Protein AF-A0A4Z0YQP2-F1 (afdb_monomer)

InterPro domains:
  IPR029058 Alpha/Beta hydrolase fold [G3DSA:3.40.50.1820] (61-117)
  IPR029058 Alpha/Beta hydrolase fold [G3DSA:3.40.50.1820] (127-277)
  IPR029058 Alpha/Beta hydrolase fold [SSF53474] (50-275)
  IPR050471 AB hydrolase [PTHR43433] (39-275)

pLDDT: mean 77.83, std 21.01, range [19.8, 97.62]

Sequence (305 aa):
MYRGNWATVATFPSVDEVVKTDAFSTAIWQLEPHREGMLPVAAGRGGPFNVHWEIHGDGPMKLVYSVLTIDNRGMGRSDKPMMRYSTSAMAADLLEVLDHLSWTDERQLHICGISTAIENTTSFSENMVNRITMLLPKSLDRTVTYTASNIFPAEWLAKPDDAILPDETVPRCRTPVGGWPYRRFESNYARFAAQEVTKQRDREGFTKPGFLLQVIAAGWHHKSAAQLREIGDKVGRQRILVIHGTEDRIISVPHGRKLIEYLQPGKSVVVDGMGRKYLGPGVAVIAPLAFYLSKRRTLHLKSNY

Structure (mmCIF, N/CA/C/O backbone):
data_AF-A0A4Z0YQP2-F1
#
_entry.id   AF-A0A4Z0YQP2-F1
#
loop_
_atom_site.group_PDB
_atom_site.id
_atom_site.type_symbol
_atom_site.label_atom_id
_atom_site.label_alt_id
_atom_site.label_comp_id
_atom_site.label_asym_id
_atom_site.label_entity_id
_atom_site.label_seq_id
_atom_site.pdbx_PDB_ins_code
_atom_site.Cartn_x
_atom_site.Cartn_y
_atom_site.Cartn_z
_atom_site.occupancy
_atom_site.B_iso_or_equiv
_atom_site.auth_seq_id
_atom_site.auth_comp_id
_atom_site.auth_asym_id
_atom_site.auth_atom_id
_atom_site.pdbx_PDB_model_num
ATOM 1 N N . MET A 1 1 ? 30.564 -29.428 11.588 1.00 31.44 1 MET A N 1
ATOM 2 C CA . MET A 1 1 ? 30.622 -28.787 10.255 1.00 31.44 1 MET A CA 1
ATOM 3 C C . MET A 1 1 ? 29.204 -28.455 9.814 1.00 31.44 1 MET A C 1
ATOM 5 O O . MET A 1 1 ? 28.511 -29.333 9.322 1.00 31.44 1 MET A O 1
ATOM 9 N N . TYR A 1 2 ? 28.753 -27.219 10.033 1.00 26.69 2 TYR A N 1
ATOM 10 C CA . TYR A 1 2 ? 27.525 -26.721 9.409 1.00 26.69 2 TYR A CA 1
ATOM 11 C C . TYR A 1 2 ? 27.821 -26.528 7.917 1.00 26.69 2 TYR A C 1
ATOM 13 O O . TYR A 1 2 ? 28.517 -25.5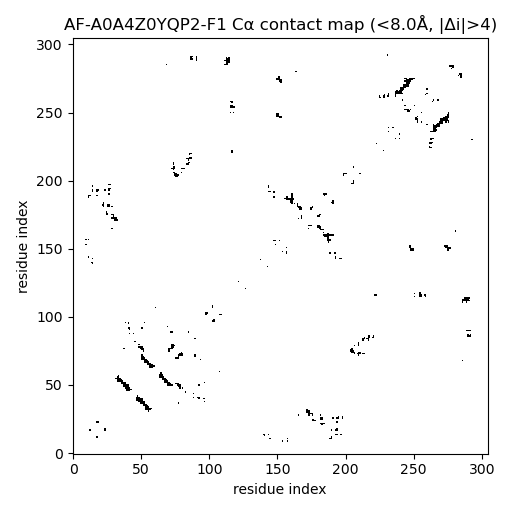88 7.539 1.00 26.69 2 TYR A O 1
ATOM 21 N N . ARG A 1 3 ? 27.355 -27.447 7.067 1.00 28.73 3 ARG A N 1
ATOM 22 C CA . ARG A 1 3 ? 27.292 -27.208 5.622 1.00 28.73 3 ARG A CA 1
ATOM 23 C C . ARG A 1 3 ? 26.122 -26.258 5.390 1.00 28.73 3 ARG A C 1
ATOM 25 O O . ARG A 1 3 ? 24.983 -26.694 5.273 1.00 28.73 3 ARG A O 1
ATOM 32 N N . GLY A 1 4 ? 26.409 -24.958 5.424 1.00 31.91 4 GLY A N 1
ATOM 33 C CA . GLY A 1 4 ? 25.475 -23.937 4.968 1.00 31.91 4 GLY A CA 1
ATOM 34 C C . GLY A 1 4 ? 25.099 -24.240 3.524 1.00 31.91 4 GLY A C 1
ATOM 35 O O . GLY A 1 4 ? 25.971 -24.372 2.666 1.00 31.91 4 GLY A O 1
ATOM 36 N N . ASN A 1 5 ? 23.805 -24.420 3.287 1.00 30.83 5 ASN A N 1
ATOM 37 C CA . ASN A 1 5 ? 23.248 -24.549 1.957 1.00 30.83 5 ASN A CA 1
ATOM 38 C C . ASN A 1 5 ? 23.448 -23.186 1.280 1.00 30.83 5 ASN A C 1
ATOM 40 O O . ASN A 1 5 ? 22.751 -22.225 1.609 1.00 30.83 5 ASN A O 1
ATOM 44 N N . TRP A 1 6 ? 24.454 -23.064 0.413 1.00 35.59 6 TRP A N 1
ATOM 45 C CA . TRP A 1 6 ? 24.617 -21.893 -0.445 1.00 35.59 6 TRP A CA 1
ATOM 46 C C . TRP A 1 6 ? 23.501 -21.943 -1.484 1.00 35.59 6 TRP A C 1
ATOM 48 O O . TRP A 1 6 ? 23.703 -22.401 -2.606 1.00 35.59 6 TRP A O 1
ATOM 58 N N . ALA A 1 7 ? 22.296 -21.525 -1.092 1.00 39.97 7 ALA A N 1
ATOM 59 C CA . ALA A 1 7 ? 21.279 -21.156 -2.056 1.00 39.97 7 ALA A CA 1
ATOM 60 C C . ALA A 1 7 ? 21.924 -20.106 -2.967 1.00 39.97 7 ALA A C 1
ATOM 62 O O . ALA A 1 7 ? 22.393 -19.073 -2.485 1.00 39.97 7 ALA A O 1
ATOM 63 N N . THR A 1 8 ? 22.029 -20.414 -4.258 1.00 42.62 8 THR A N 1
ATOM 64 C CA . THR A 1 8 ? 22.411 -19.463 -5.302 1.00 42.62 8 THR A CA 1
ATOM 65 C C . THR A 1 8 ? 21.682 -18.154 -5.038 1.00 42.62 8 THR A C 1
ATOM 67 O O . THR A 1 8 ? 20.452 -18.123 -5.062 1.00 42.62 8 THR A O 1
ATOM 70 N N . VAL A 1 9 ? 22.427 -17.093 -4.716 1.00 52.78 9 VAL A N 1
ATOM 71 C CA . VAL A 1 9 ? 21.849 -15.760 -4.549 1.00 52.78 9 VAL A CA 1
ATOM 72 C C . VAL A 1 9 ? 21.194 -15.426 -5.881 1.00 52.78 9 VAL A C 1
ATOM 74 O O . VAL A 1 9 ? 21.889 -15.315 -6.891 1.00 52.78 9 VAL A O 1
ATOM 77 N N . ALA A 1 10 ? 19.862 -15.349 -5.899 1.00 62.97 10 ALA A N 1
ATOM 78 C CA . ALA A 1 10 ? 19.129 -14.954 -7.089 1.00 62.97 10 ALA A CA 1
ATOM 79 C C . ALA A 1 10 ? 19.723 -13.630 -7.582 1.00 62.97 10 ALA A C 1
ATOM 81 O O . ALA A 1 10 ? 19.757 -12.640 -6.847 1.00 62.97 10 ALA A O 1
ATOM 82 N N . THR A 1 11 ? 20.283 -13.649 -8.789 1.00 80.12 11 THR A N 1
ATOM 83 C CA . THR A 1 11 ? 20.831 -12.446 -9.410 1.00 80.12 11 THR A CA 1
ATOM 84 C C . THR A 1 11 ? 19.669 -11.757 -10.095 1.00 80.12 11 THR A C 1
ATOM 86 O O . THR A 1 11 ? 19.066 -12.315 -11.007 1.00 80.12 11 THR A O 1
ATOM 89 N N . PHE A 1 12 ? 19.303 -10.588 -9.587 1.00 90.38 12 PHE A N 1
ATOM 90 C CA . PHE A 1 12 ? 18.209 -9.797 -10.126 1.00 90.38 12 PHE A CA 1
ATOM 91 C C . PHE A 1 12 ? 18.733 -8.764 -11.130 1.00 90.38 12 PHE A C 1
ATOM 93 O O . PHE A 1 12 ? 19.854 -8.281 -10.938 1.00 90.38 12 PHE A O 1
ATOM 100 N N . PRO A 1 13 ? 17.945 -8.394 -12.157 1.00 93.00 13 PRO A N 1
ATOM 101 C CA . PRO A 1 13 ? 18.331 -7.341 -13.087 1.00 93.00 13 PRO A CA 1
ATOM 102 C C . PRO A 1 13 ? 18.551 -6.020 -12.344 1.00 93.00 13 PRO A C 1
ATOM 104 O O . PRO A 1 13 ? 17.860 -5.688 -11.371 1.00 93.00 13 PRO A O 1
ATOM 107 N N . SER A 1 14 ? 19.514 -5.247 -12.822 1.00 94.56 14 SER A N 1
ATOM 108 C CA . SER A 1 14 ? 19.721 -3.873 -12.389 1.00 94.56 14 SER A CA 1
ATOM 109 C C . SER A 1 14 ? 18.546 -2.985 -12.798 1.00 94.56 14 SER A C 1
ATOM 111 O O . SER A 1 14 ? 17.791 -3.264 -13.732 1.00 94.56 14 SER A O 1
ATOM 113 N N . VAL A 1 15 ? 18.402 -1.858 -12.115 1.00 93.81 15 VAL A N 1
ATOM 114 C CA . VAL A 1 15 ? 17.426 -0.819 -12.442 1.00 93.81 15 VAL A CA 1
ATOM 115 C C . VAL A 1 15 ? 17.615 -0.320 -13.873 1.00 93.81 15 VAL A C 1
ATOM 117 O O . VAL A 1 15 ? 16.628 -0.100 -14.572 1.00 93.81 15 VAL A O 1
ATOM 120 N N . ASP A 1 16 ? 18.859 -0.180 -14.327 1.00 95.25 16 ASP A N 1
ATOM 121 C CA . ASP A 1 16 ? 19.160 0.261 -15.689 1.00 95.25 16 ASP A CA 1
ATOM 122 C C . ASP A 1 16 ? 18.718 -0.760 -16.742 1.00 95.25 16 ASP A C 1
ATOM 124 O O . ASP A 1 16 ? 18.227 -0.362 -17.799 1.00 95.25 16 ASP A O 1
ATOM 128 N N . GLU A 1 17 ? 18.858 -2.059 -16.467 1.00 96.44 17 GLU A N 1
ATOM 129 C CA . GLU A 1 17 ? 18.332 -3.121 -17.332 1.00 96.44 17 GLU A CA 1
ATOM 130 C C . GLU A 1 17 ? 16.803 -3.088 -17.361 1.00 96.44 17 GLU A C 1
ATOM 132 O O . GLU A 1 17 ? 16.216 -3.035 -18.441 1.00 96.44 17 GLU A O 1
ATOM 137 N N . VAL A 1 18 ? 16.154 -3.006 -16.193 1.00 96.38 18 VAL A N 1
ATOM 138 C CA . VAL A 1 18 ? 14.686 -2.952 -16.082 1.00 96.38 18 VAL A CA 1
ATOM 139 C C . VAL A 1 18 ? 14.106 -1.752 -16.837 1.00 96.38 18 VAL A C 1
ATOM 141 O O . VAL A 1 18 ? 13.117 -1.897 -17.553 1.00 96.38 18 VAL A O 1
ATOM 144 N N . VAL A 1 19 ? 14.718 -0.571 -16.724 1.00 96.06 19 VAL A N 1
ATOM 145 C CA . VAL A 1 19 ? 14.249 0.662 -17.385 1.00 96.06 19 VAL A CA 1
ATOM 146 C C . VAL A 1 19 ? 14.342 0.583 -18.908 1.00 96.06 19 VAL A C 1
ATOM 148 O O . VAL A 1 19 ? 13.548 1.223 -19.597 1.00 96.06 19 VAL A O 1
ATOM 151 N N . LYS A 1 20 ? 15.310 -0.169 -19.438 1.00 96.56 20 LYS A N 1
ATOM 152 C CA . LYS A 1 20 ? 15.521 -0.325 -20.885 1.00 96.56 20 LYS A CA 1
ATOM 153 C C . LYS A 1 20 ? 14.584 -1.351 -21.519 1.00 96.56 20 LYS A C 1
ATOM 155 O O . LYS A 1 20 ? 14.557 -1.448 -22.743 1.00 96.56 20 LYS A O 1
ATOM 160 N N . THR A 1 21 ? 13.828 -2.103 -20.718 1.00 95.62 21 THR A N 1
ATOM 161 C CA . THR A 1 21 ? 12.837 -3.048 -21.241 1.00 95.62 21 THR A CA 1
ATOM 162 C C . THR A 1 21 ? 11.708 -2.320 -21.970 1.00 95.62 21 THR A C 1
ATOM 164 O O . THR A 1 21 ? 11.290 -1.222 -21.592 1.00 95.62 21 THR A O 1
ATOM 167 N N . ASP A 1 22 ? 11.158 -2.964 -22.994 1.00 93.62 22 ASP A N 1
ATOM 168 C CA . ASP A 1 22 ? 9.953 -2.513 -23.696 1.00 93.62 22 ASP A CA 1
ATOM 169 C C . ASP A 1 22 ? 8.721 -2.468 -22.768 1.00 93.62 22 ASP A C 1
ATOM 171 O O . ASP A 1 22 ? 7.807 -1.654 -22.957 1.00 93.62 22 ASP A O 1
ATOM 175 N N . ALA A 1 23 ? 8.717 -3.306 -21.726 1.00 94.75 23 ALA A N 1
ATOM 176 C CA . ALA A 1 23 ? 7.670 -3.372 -20.720 1.00 94.75 23 ALA A CA 1
ATOM 177 C C . ALA A 1 23 ? 7.660 -2.197 -19.735 1.00 94.75 23 ALA A C 1
ATOM 179 O O . ALA A 1 23 ? 6.592 -1.873 -19.204 1.00 94.75 23 ALA A O 1
ATOM 180 N N . PHE A 1 24 ? 8.795 -1.520 -19.522 1.00 95.31 24 PHE A N 1
ATOM 181 C CA . PHE A 1 24 ? 8.934 -0.468 -18.509 1.00 95.31 24 PHE A CA 1
ATOM 182 C C . PHE A 1 24 ? 7.898 0.654 -18.653 1.00 95.31 24 PHE A C 1
ATOM 184 O O . PHE A 1 24 ? 7.281 1.063 -17.670 1.00 95.31 24 PHE A O 1
ATOM 191 N N . SER A 1 25 ? 7.646 1.105 -19.885 1.00 93.19 25 SER A N 1
ATOM 192 C CA . SER A 1 25 ? 6.655 2.153 -20.189 1.00 93.19 25 SER A CA 1
ATOM 193 C C . SER A 1 25 ? 5.214 1.780 -19.800 1.00 93.19 25 SER A C 1
ATOM 195 O O . SER A 1 25 ? 4.358 2.652 -19.664 1.00 93.19 25 SER A O 1
ATOM 197 N N . THR A 1 26 ? 4.959 0.492 -19.566 1.00 91.44 26 THR A N 1
ATOM 198 C CA . THR A 1 26 ? 3.652 -0.078 -19.216 1.00 91.44 26 THR A CA 1
ATOM 199 C C . THR A 1 26 ? 3.596 -0.577 -17.762 1.00 91.44 26 THR A C 1
ATOM 201 O O . THR A 1 26 ? 2.651 -1.258 -17.370 1.00 91.44 26 THR A O 1
ATOM 204 N N . ALA A 1 27 ? 4.596 -0.246 -16.932 1.00 88.00 27 ALA A N 1
ATOM 205 C CA . ALA A 1 27 ? 4.711 -0.740 -15.554 1.00 88.00 27 ALA A CA 1
ATOM 206 C C . ALA A 1 27 ? 3.539 -0.335 -14.641 1.00 88.00 27 ALA A C 1
ATOM 208 O O . ALA A 1 27 ? 3.193 -1.077 -13.714 1.00 88.00 27 ALA A O 1
ATOM 209 N N . ILE A 1 28 ? 2.949 0.839 -14.897 1.00 88.88 28 ILE A N 1
ATOM 210 C CA . ILE A 1 28 ? 1.790 1.376 -14.180 1.00 88.88 28 ILE A CA 1
ATOM 211 C C . ILE A 1 28 ? 0.567 1.307 -15.086 1.00 88.88 28 ILE A C 1
ATOM 213 O O . ILE A 1 28 ? 0.556 1.876 -16.180 1.00 88.88 28 ILE A O 1
ATOM 217 N N . TRP A 1 29 ? -0.468 0.625 -14.606 1.00 89.19 29 TRP A N 1
ATOM 218 C CA . TRP A 1 29 ? -1.747 0.536 -15.295 1.00 89.19 29 TRP A CA 1
ATOM 219 C C . TRP A 1 29 ? -2.497 1.862 -15.210 1.00 89.19 29 TRP A C 1
ATOM 221 O O . TRP A 1 29 ? -2.672 2.424 -14.131 1.00 89.19 29 TRP A O 1
ATOM 231 N N . GLN A 1 30 ? -2.946 2.350 -16.361 1.00 87.00 30 GLN A N 1
ATOM 232 C CA . GLN A 1 30 ? -3.633 3.628 -16.524 1.00 87.00 30 GLN A CA 1
ATOM 233 C C . GLN A 1 30 ? -5.132 3.464 -16.236 1.00 87.00 30 GLN A C 1
ATOM 235 O O . GLN A 1 30 ? -5.967 3.580 -17.131 1.00 87.00 30 GLN A O 1
ATOM 240 N N . LEU A 1 31 ? -5.468 3.114 -14.995 1.00 86.50 31 LEU A N 1
ATOM 241 C CA . LEU A 1 31 ? -6.855 2.956 -14.558 1.00 86.50 31 LEU A CA 1
ATOM 242 C C . LEU A 1 31 ? -7.551 4.321 -14.480 1.00 86.50 31 LEU A C 1
ATOM 244 O O . LEU A 1 31 ? -6.991 5.278 -13.951 1.00 86.50 31 LEU A O 1
ATOM 248 N N . GLU A 1 32 ? -8.778 4.407 -14.990 1.00 87.88 32 GLU A N 1
ATOM 249 C CA . GLU A 1 32 ? -9.608 5.606 -14.918 1.00 87.88 32 GLU A CA 1
ATOM 250 C C . GLU A 1 32 ? -10.638 5.471 -13.793 1.00 87.88 32 GLU A C 1
ATOM 252 O O . GLU A 1 32 ? -11.556 4.643 -13.889 1.00 87.88 32 GLU A O 1
ATOM 257 N N . PRO A 1 33 ? -10.569 6.309 -12.749 1.00 87.50 33 PRO A N 1
ATOM 258 C CA . PRO A 1 33 ? -11.558 6.272 -11.682 1.00 87.50 33 PRO A CA 1
ATOM 259 C C . PRO A 1 33 ? -12.941 6.650 -12.220 1.00 87.50 33 PRO A C 1
ATOM 261 O O . PRO A 1 33 ? -13.062 7.451 -13.146 1.00 87.50 33 PRO A O 1
ATOM 264 N N . HIS A 1 34 ? -14.007 6.084 -11.652 1.00 87.38 34 HIS A N 1
ATOM 265 C CA . HIS A 1 34 ? -15.386 6.498 -11.956 1.00 87.38 34 HIS A CA 1
ATOM 266 C C . HIS A 1 34 ? -15.663 7.901 -11.418 1.00 87.38 34 HIS A C 1
ATOM 268 O O . HIS A 1 34 ? -16.376 8.685 -12.043 1.00 87.38 34 HIS A O 1
ATOM 274 N N . ARG A 1 35 ? -15.098 8.203 -10.247 1.00 89.75 35 ARG A N 1
ATOM 275 C CA . ARG A 1 35 ? -15.136 9.511 -9.596 1.00 89.75 35 ARG A CA 1
ATOM 276 C C . ARG A 1 35 ? -13.786 9.757 -8.941 1.00 89.75 35 ARG A C 1
ATOM 278 O O . ARG A 1 35 ? -13.247 8.849 -8.319 1.00 89.75 35 ARG A O 1
ATOM 285 N N . GLU A 1 36 ? -13.283 10.973 -9.033 1.00 93.81 36 GLU A N 1
ATOM 286 C CA . GLU A 1 36 ? -12.094 11.421 -8.311 1.00 93.81 36 GLU A CA 1
ATOM 287 C C . GLU A 1 36 ? -12.311 12.850 -7.816 1.00 93.81 36 GLU A C 1
ATOM 289 O O . GLU A 1 36 ? -13.214 13.551 -8.288 1.00 93.81 36 GLU A O 1
ATOM 294 N N . GLY A 1 37 ? -11.502 13.288 -6.858 1.00 95.25 37 GLY A N 1
ATOM 295 C CA . GLY A 1 37 ? -11.584 14.652 -6.365 1.00 95.25 37 GLY A CA 1
ATOM 296 C C . GLY A 1 37 ? -10.469 15.029 -5.405 1.00 95.25 37 GLY A C 1
ATOM 297 O O . GLY A 1 37 ? -9.748 14.186 -4.876 1.00 95.25 37 GLY A O 1
ATOM 298 N N . MET A 1 38 ? -10.370 16.336 -5.172 1.00 97.62 38 MET A N 1
ATOM 299 C CA . MET A 1 38 ? -9.536 16.944 -4.141 1.00 97.62 38 MET A CA 1
ATOM 300 C C . MET A 1 38 ? -10.459 17.508 -3.066 1.00 97.62 38 MET A C 1
ATOM 302 O O . MET A 1 38 ? -11.284 18.374 -3.359 1.00 97.62 38 MET A O 1
ATOM 306 N N . LEU A 1 39 ? -10.343 17.016 -1.834 1.00 97.25 39 LEU A N 1
ATOM 307 C CA . LEU A 1 39 ? -11.147 17.484 -0.708 1.00 97.25 39 LEU A CA 1
ATOM 308 C C . LEU A 1 39 ? -10.270 18.260 0.285 1.00 97.25 39 LEU A C 1
ATOM 310 O O . LEU A 1 39 ? -9.331 17.668 0.820 1.00 97.25 39 LEU A O 1
ATOM 314 N N . PRO A 1 40 ? -10.560 19.538 0.587 1.00 97.25 40 PRO A N 1
ATOM 315 C CA . PRO A 1 40 ? -9.919 20.222 1.701 1.00 97.25 40 PRO A CA 1
ATOM 316 C C . PRO A 1 40 ? -10.342 19.576 3.023 1.00 97.25 40 PRO A C 1
ATOM 318 O O . PRO A 1 40 ? -11.524 19.564 3.362 1.00 97.25 40 PRO A O 1
ATOM 321 N N . VAL A 1 41 ? -9.371 19.070 3.780 1.00 94.94 41 VAL A N 1
ATOM 322 C CA . VAL A 1 41 ? -9.591 18.417 5.079 1.00 94.94 41 VAL A CA 1
ATOM 323 C C . VAL A 1 41 ? -8.760 19.056 6.185 1.00 94.94 41 VAL A C 1
ATOM 325 O O . VAL A 1 41 ? -7.903 19.910 5.941 1.00 94.94 41 VAL A O 1
ATOM 328 N N . ALA A 1 42 ? -8.960 18.596 7.421 1.00 93.56 42 ALA A N 1
ATOM 329 C CA . ALA A 1 42 ? -8.132 18.941 8.574 1.00 93.56 42 ALA A CA 1
ATOM 330 C C . ALA A 1 42 ? -8.212 20.420 8.984 1.00 93.56 42 ALA A C 1
ATOM 332 O O . ALA A 1 42 ? -7.275 20.955 9.592 1.00 93.56 42 ALA A O 1
ATOM 333 N N . ALA A 1 43 ? -9.348 21.071 8.721 1.00 94.44 43 ALA A N 1
ATOM 334 C CA . ALA A 1 43 ? -9.658 22.381 9.285 1.00 94.44 43 ALA A CA 1
ATOM 335 C C . ALA A 1 43 ? -9.506 22.339 10.822 1.00 94.44 43 ALA A C 1
ATOM 337 O O . ALA A 1 43 ? -10.054 21.467 11.498 1.00 94.44 43 ALA A O 1
ATOM 338 N N . GLY A 1 44 ? -8.680 23.231 11.380 1.00 91.00 44 GLY A N 1
ATOM 339 C CA . GLY A 1 44 ? -8.357 23.247 12.817 1.00 91.00 44 GLY A CA 1
ATOM 340 C C . GLY A 1 44 ? -7.393 22.147 13.297 1.00 91.00 44 GLY A C 1
ATOM 341 O O . GLY A 1 44 ? -7.058 22.104 14.478 1.00 91.00 44 GLY A O 1
ATOM 342 N N . ARG A 1 45 ? -6.899 21.277 12.405 1.00 91.94 45 ARG A N 1
ATOM 343 C CA . ARG A 1 45 ? -5.890 20.232 12.682 1.00 91.94 45 ARG A CA 1
ATOM 344 C C . ARG A 1 45 ? -4.602 20.440 11.873 1.00 91.94 45 ARG A C 1
ATOM 346 O O . ARG A 1 45 ? -3.914 19.468 11.569 1.00 91.94 45 ARG A O 1
ATOM 353 N N . GLY A 1 46 ? -4.293 21.689 11.515 1.00 85.19 46 GLY A N 1
ATOM 354 C CA . GLY A 1 46 ? -3.145 22.065 10.677 1.00 85.19 46 GLY A CA 1
ATOM 355 C C . GLY A 1 46 ? -3.434 22.163 9.173 1.00 85.19 46 GLY A C 1
ATOM 356 O O . GLY A 1 46 ? -2.494 22.328 8.405 1.00 85.19 46 GLY A O 1
ATOM 357 N N . GLY A 1 47 ? -4.703 22.054 8.762 1.00 90.25 47 GLY A N 1
ATOM 358 C CA . GLY A 1 47 ? -5.194 22.385 7.420 1.00 90.25 47 GLY A CA 1
ATOM 359 C C . GLY A 1 47 ? -5.958 23.727 7.367 1.00 90.25 47 GLY A C 1
ATOM 360 O O . GLY A 1 47 ? -5.910 24.492 8.334 1.00 90.25 47 GLY A O 1
ATOM 361 N N . PRO A 1 48 ? -6.700 24.008 6.278 1.00 94.38 48 PRO A N 1
ATOM 362 C CA . PRO A 1 48 ? -7.058 23.048 5.241 1.00 94.38 48 PRO A CA 1
ATOM 363 C C . PRO A 1 48 ? -5.885 22.705 4.321 1.00 94.38 48 PRO A C 1
ATOM 365 O O . PRO A 1 48 ? -5.073 23.560 3.982 1.00 94.38 48 PRO A O 1
ATOM 368 N N . PHE A 1 49 ? -5.817 21.443 3.921 1.00 95.44 49 PHE A N 1
ATOM 369 C CA . PHE A 1 49 ? -5.011 20.977 2.796 1.00 95.44 49 PHE A CA 1
ATOM 370 C C . PHE A 1 49 ? -5.828 19.936 2.031 1.00 95.44 49 PHE A C 1
ATOM 372 O O . PHE A 1 49 ? -6.735 19.321 2.597 1.00 95.44 49 PHE A O 1
ATOM 379 N N . ASN A 1 50 ? -5.533 19.751 0.753 1.00 97.19 50 ASN A N 1
ATOM 380 C CA . ASN A 1 50 ? -6.301 18.872 -0.107 1.00 97.19 50 ASN A CA 1
ATOM 381 C C . ASN A 1 50 ? -5.843 17.420 0.006 1.00 97.19 50 ASN A C 1
ATOM 383 O O . ASN A 1 50 ? -4.653 17.107 -0.089 1.00 97.19 50 ASN A O 1
ATOM 387 N N . VAL A 1 51 ? -6.819 16.531 0.154 1.00 94.25 51 VAL A N 1
ATOM 388 C CA . VAL A 1 51 ? -6.652 15.088 0.036 1.00 94.25 51 VAL A CA 1
ATOM 389 C C . VAL A 1 51 ? -7.282 14.611 -1.261 1.00 94.25 51 VAL A C 1
ATOM 391 O O . VAL A 1 51 ? -8.456 14.872 -1.525 1.00 94.25 51 VAL A O 1
ATOM 394 N N . HIS A 1 52 ? -6.481 13.911 -2.054 1.00 94.50 52 HIS A N 1
ATOM 395 C CA . HIS A 1 52 ? -6.900 13.246 -3.272 1.00 94.50 52 HIS A CA 1
ATOM 396 C C . HIS A 1 52 ? -7.552 11.898 -2.960 1.00 94.50 52 HIS A C 1
ATOM 398 O O . HIS A 1 52 ? -7.033 11.108 -2.161 1.00 94.50 52 HIS A O 1
ATOM 404 N N . TRP A 1 53 ? -8.675 11.630 -3.616 1.00 90.69 53 TRP A N 1
ATOM 405 C CA . TRP A 1 53 ? -9.394 10.367 -3.523 1.00 90.69 53 TRP A CA 1
ATOM 406 C C . TRP A 1 53 ? -9.913 9.928 -4.891 1.00 90.69 53 TRP A C 1
ATOM 408 O O . TRP A 1 53 ? -10.251 10.755 -5.737 1.00 90.69 53 TRP A O 1
ATOM 418 N N . GLU A 1 54 ? -10.024 8.616 -5.075 1.00 86.81 54 GLU A N 1
ATOM 419 C CA . GLU A 1 54 ? -10.546 7.981 -6.285 1.00 86.81 54 GLU A CA 1
ATOM 420 C C . GLU A 1 54 ? -11.520 6.851 -5.925 1.00 86.81 54 GLU A C 1
ATOM 422 O O . GLU A 1 54 ? -11.309 6.115 -4.961 1.00 86.81 54 GLU A O 1
ATOM 427 N N . ILE A 1 55 ? -12.581 6.684 -6.718 1.00 84.00 55 ILE A N 1
ATOM 428 C CA . ILE A 1 55 ? -13.537 5.575 -6.623 1.00 84.00 55 ILE A CA 1
ATOM 429 C C . ILE A 1 55 ? -13.467 4.741 -7.901 1.00 84.00 55 ILE A C 1
ATOM 431 O O . ILE A 1 55 ? -13.703 5.243 -9.003 1.00 84.00 55 ILE A O 1
ATOM 435 N N . HIS A 1 56 ? -13.210 3.447 -7.736 1.00 82.00 56 HIS A N 1
ATOM 436 C CA . HIS A 1 56 ? -13.170 2.446 -8.801 1.00 82.00 56 HIS A CA 1
ATOM 437 C C . HIS A 1 56 ? -14.313 1.431 -8.635 1.00 82.00 56 HIS A C 1
ATOM 439 O O . HIS A 1 56 ? -14.622 1.030 -7.515 1.00 82.00 56 HIS A O 1
ATOM 445 N N . GLY A 1 57 ? -14.925 0.996 -9.741 1.00 73.94 57 GLY A N 1
ATOM 446 C CA . GLY A 1 57 ? -16.085 0.090 -9.758 1.00 73.94 57 GLY A CA 1
ATOM 447 C C . GLY A 1 57 ? -17.445 0.784 -9.581 1.00 73.94 57 GLY A C 1
ATOM 448 O O . GLY A 1 57 ? -17.542 1.840 -8.956 1.00 73.94 57 GLY A O 1
ATOM 449 N N . ASP A 1 58 ? -18.497 0.161 -10.118 1.00 60.00 58 ASP A N 1
ATOM 450 C CA . ASP A 1 58 ? -19.885 0.634 -10.055 1.00 60.00 58 ASP A CA 1
ATOM 451 C C . ASP A 1 58 ? -20.833 -0.539 -9.779 1.00 60.00 58 ASP A C 1
ATOM 453 O O . ASP A 1 58 ? -20.834 -1.531 -10.509 1.00 60.00 58 ASP A O 1
ATOM 457 N N . GLY A 1 59 ? -21.631 -0.444 -8.716 1.00 54.72 59 GLY A N 1
ATOM 458 C CA . GLY A 1 59 ? -22.755 -1.348 -8.518 1.00 54.72 59 GLY A CA 1
ATOM 459 C C . GLY A 1 59 ? -23.454 -1.209 -7.161 1.00 54.72 59 GLY A C 1
ATOM 460 O O . GLY A 1 59 ? -22.900 -0.651 -6.211 1.00 54.72 59 GLY A O 1
ATOM 461 N N . PRO A 1 60 ? -24.703 -1.701 -7.051 1.00 44.53 60 PRO A N 1
ATOM 462 C CA . PRO A 1 60 ? -25.466 -1.647 -5.814 1.00 44.53 60 PRO A CA 1
ATOM 463 C C . PRO A 1 60 ? -24.792 -2.509 -4.740 1.00 44.53 60 PRO A C 1
ATOM 465 O O . PRO A 1 60 ? -24.461 -3.677 -4.968 1.00 44.53 60 PRO A O 1
ATOM 468 N N . MET A 1 61 ? -24.610 -1.920 -3.556 1.00 51.28 61 MET A N 1
ATOM 469 C CA . MET A 1 61 ? -23.999 -2.541 -2.379 1.00 51.28 61 MET A CA 1
ATOM 470 C C . MET A 1 61 ? -24.711 -3.854 -2.035 1.00 51.28 61 MET A C 1
ATOM 472 O O . MET A 1 61 ? -25.757 -3.816 -1.387 1.00 51.28 61 MET A O 1
ATOM 476 N N . LYS A 1 62 ? -24.183 -4.993 -2.509 1.00 39.75 62 LYS A N 1
ATOM 477 C CA . LYS A 1 62 ? -24.460 -6.373 -2.044 1.00 39.75 62 LYS A CA 1
ATOM 478 C C . LYS A 1 62 ? -23.749 -7.452 -2.875 1.00 39.75 62 LYS A C 1
ATOM 480 O O . LYS A 1 62 ? -23.528 -8.530 -2.337 1.00 39.75 62 LYS A O 1
ATOM 485 N N . LEU A 1 63 ? -23.359 -7.177 -4.127 1.00 41.97 63 LEU A N 1
ATOM 486 C CA . LEU A 1 63 ? -22.595 -8.117 -4.980 1.00 41.97 63 LEU A CA 1
ATOM 487 C C . LEU A 1 63 ? -21.447 -7.465 -5.776 1.00 41.97 63 LEU A C 1
ATOM 489 O O . LEU A 1 63 ? -20.535 -8.170 -6.199 1.00 41.97 63 LEU A O 1
ATOM 493 N N . VAL A 1 64 ? -21.457 -6.137 -5.940 1.00 53.91 64 VAL A N 1
ATOM 494 C CA . VAL A 1 64 ? -20.390 -5.359 -6.588 1.00 53.91 64 VAL A CA 1
ATOM 495 C C . VAL A 1 64 ? -19.849 -4.347 -5.578 1.00 53.91 64 VAL A C 1
ATOM 497 O O . VAL A 1 64 ? -20.628 -3.684 -4.893 1.00 53.91 64 VAL A O 1
ATOM 500 N N . TYR A 1 65 ? -18.524 -4.265 -5.444 1.00 57.34 65 TYR A N 1
ATOM 501 C CA . TYR A 1 65 ? -17.859 -3.337 -4.529 1.00 57.34 65 TYR A CA 1
ATOM 502 C C . TYR A 1 65 ? -17.374 -2.103 -5.291 1.00 57.34 65 TYR A C 1
ATOM 504 O O . TYR A 1 65 ? -16.666 -2.236 -6.288 1.00 57.34 65 TYR A O 1
ATOM 512 N N . SER A 1 66 ? -17.684 -0.912 -4.778 1.00 73.38 66 SER A N 1
ATOM 513 C CA . SER A 1 66 ? -16.899 0.284 -5.081 1.00 73.38 66 SER A CA 1
ATOM 514 C C . SER A 1 66 ? -15.668 0.313 -4.176 1.00 73.38 66 SER A C 1
ATOM 516 O O . SER A 1 66 ? -15.764 0.094 -2.967 1.00 73.38 66 SER A O 1
ATOM 518 N N . VAL A 1 67 ? -14.506 0.587 -4.758 1.00 77.00 67 VAL A N 1
ATOM 519 C CA . VAL A 1 67 ? -13.222 0.666 -4.062 1.00 77.00 67 VAL A CA 1
ATOM 520 C C . VAL A 1 67 ? -12.803 2.126 -3.986 1.00 77.00 67 VAL A C 1
ATOM 522 O O . VAL A 1 67 ? -12.571 2.754 -5.014 1.00 77.00 67 VAL A O 1
ATOM 525 N N . LEU A 1 68 ? -12.704 2.650 -2.765 1.00 79.69 68 LEU A N 1
ATOM 526 C CA . LEU A 1 68 ? -12.140 3.968 -2.488 1.00 79.69 68 LEU A CA 1
ATOM 527 C C . LEU A 1 68 ? -10.636 3.836 -2.235 1.00 79.69 68 LEU A C 1
ATOM 529 O O . LEU A 1 68 ? -10.218 3.138 -1.307 1.00 79.69 68 LEU A O 1
ATOM 533 N N . THR A 1 69 ? -9.830 4.539 -3.024 1.00 80.25 69 THR A N 1
ATOM 534 C CA . THR A 1 69 ? -8.399 4.735 -2.778 1.00 80.25 69 THR A CA 1
ATOM 535 C C . THR A 1 69 ? -8.145 6.181 -2.368 1.00 80.25 69 THR A C 1
ATOM 537 O O . THR A 1 69 ? -8.775 7.114 -2.864 1.00 80.25 69 THR A O 1
ATOM 540 N N . ILE A 1 70 ? -7.239 6.363 -1.410 1.00 84.25 70 ILE A N 1
ATOM 541 C CA . ILE A 1 70 ? -6.908 7.665 -0.833 1.00 84.25 70 ILE A CA 1
ATOM 542 C C . ILE A 1 70 ? -5.396 7.828 -0.805 1.00 84.25 70 ILE A C 1
ATOM 544 O O . ILE A 1 70 ? -4.670 6.960 -0.310 1.00 84.25 70 ILE A O 1
ATOM 548 N N . ASP A 1 71 ? -4.929 8.968 -1.294 1.00 86.31 71 ASP A N 1
ATOM 549 C CA . ASP A 1 71 ? -3.552 9.374 -1.082 1.00 86.31 71 ASP A CA 1
ATOM 550 C C . ASP A 1 71 ? -3.464 10.030 0.297 1.00 86.31 71 ASP A C 1
ATOM 552 O O . ASP A 1 71 ? -4.000 11.113 0.533 1.00 86.31 71 ASP A O 1
ATOM 556 N N . ASN A 1 72 ? -2.797 9.384 1.252 1.00 89.50 72 ASN A N 1
ATOM 557 C CA . ASN A 1 72 ? -2.563 10.009 2.555 1.00 89.50 72 ASN A CA 1
ATOM 558 C C . ASN A 1 72 ? -1.797 11.335 2.386 1.00 89.50 72 ASN A C 1
ATOM 560 O O . ASN A 1 72 ? -0.946 11.459 1.503 1.00 89.50 72 ASN A O 1
ATOM 564 N N . ARG A 1 73 ? -2.024 12.295 3.295 1.00 91.31 73 ARG A N 1
ATOM 565 C CA . ARG A 1 73 ? -1.228 13.535 3.387 1.00 91.31 73 ARG A CA 1
ATOM 566 C C . ARG A 1 73 ? 0.274 13.254 3.200 1.00 91.31 73 ARG A C 1
ATOM 568 O O . ARG A 1 73 ? 0.815 12.313 3.790 1.00 91.31 73 ARG A O 1
ATOM 575 N N . GLY A 1 74 ? 0.958 14.055 2.388 1.00 90.94 74 GLY A N 1
ATOM 576 C CA . GLY A 1 74 ? 2.381 13.855 2.092 1.00 90.94 74 GLY A CA 1
ATOM 577 C C . GLY A 1 74 ? 2.702 12.907 0.934 1.00 90.94 74 GLY A C 1
ATOM 578 O O . GLY A 1 74 ? 3.884 12.756 0.628 1.00 90.94 74 GLY A O 1
ATOM 579 N N . MET A 1 75 ? 1.707 12.280 0.301 1.00 89.06 75 MET A N 1
ATOM 580 C CA . MET A 1 75 ? 1.891 11.281 -0.759 1.00 89.06 75 MET A CA 1
ATOM 581 C C . MET A 1 75 ? 0.931 11.503 -1.927 1.00 89.06 75 MET A C 1
ATOM 583 O O . MET A 1 75 ? -0.108 12.135 -1.767 1.00 89.06 75 MET A O 1
ATOM 587 N N . GLY A 1 76 ? 1.286 10.949 -3.087 1.00 89.81 76 GLY A N 1
ATOM 588 C CA . GLY A 1 76 ? 0.451 10.924 -4.284 1.00 89.81 76 GLY A CA 1
ATOM 589 C C . GLY A 1 76 ? -0.003 12.319 -4.692 1.00 89.81 76 GLY A C 1
ATOM 590 O O . GLY A 1 76 ? 0.760 13.280 -4.592 1.00 89.81 76 GLY A O 1
ATOM 591 N N . ARG A 1 77 ? -1.250 12.465 -5.126 1.00 90.25 77 ARG A N 1
ATOM 592 C CA . ARG A 1 77 ? -1.780 13.775 -5.532 1.00 90.25 77 ARG A CA 1
ATOM 593 C C . ARG A 1 77 ? -2.267 14.627 -4.360 1.00 90.25 77 ARG A C 1
ATOM 595 O O . ARG A 1 77 ? -2.532 15.807 -4.555 1.00 90.25 77 ARG A O 1
ATOM 602 N N . SER A 1 78 ? -2.321 14.081 -3.145 1.00 93.62 78 SER A N 1
ATOM 603 C CA . SER A 1 78 ? -2.602 14.871 -1.943 1.00 93.62 78 SER A CA 1
ATOM 604 C C . SER A 1 78 ? -1.513 15.906 -1.672 1.00 93.62 78 SER A C 1
ATOM 606 O O . SER A 1 78 ? -0.343 15.752 -2.050 1.00 93.62 78 SER A O 1
ATOM 608 N N . ASP A 1 79 ? -1.887 16.961 -0.957 1.00 95.88 79 ASP A N 1
ATOM 609 C CA . ASP A 1 79 ? -0.944 17.978 -0.514 1.00 95.88 79 ASP A CA 1
ATOM 610 C C . ASP A 1 79 ? 0.122 17.374 0.414 1.00 95.88 79 ASP A C 1
ATOM 612 O O . ASP A 1 79 ? -0.105 16.394 1.136 1.00 95.88 79 ASP A O 1
ATOM 616 N N . LYS A 1 80 ? 1.308 17.996 0.426 1.00 95.19 80 LYS A N 1
ATOM 617 C CA . LYS A 1 80 ? 2.445 17.618 1.282 1.00 95.19 80 LYS A CA 1
ATOM 618 C C . LYS A 1 80 ? 2.704 18.673 2.363 1.00 95.19 80 LYS A C 1
ATOM 620 O O . LYS A 1 80 ? 3.761 19.305 2.350 1.00 95.19 80 LYS A O 1
ATOM 625 N N . PRO A 1 81 ? 1.759 18.908 3.297 1.00 94.81 81 PRO A N 1
ATOM 626 C CA . PRO A 1 81 ? 1.905 19.965 4.288 1.00 94.81 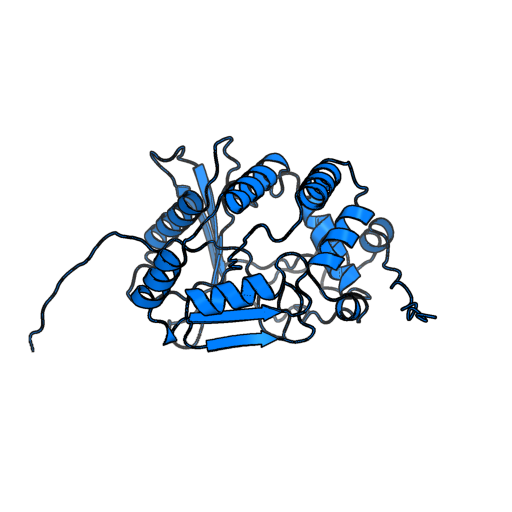81 PRO A CA 1
ATOM 627 C C . PRO A 1 81 ? 3.106 19.685 5.194 1.00 94.81 81 PRO A C 1
ATOM 629 O O . PRO A 1 81 ? 3.270 18.571 5.701 1.00 94.81 81 PRO A O 1
ATOM 632 N N . MET A 1 82 ? 3.930 20.705 5.430 1.00 92.94 82 MET A N 1
ATOM 633 C CA . MET A 1 82 ? 5.075 20.622 6.336 1.00 92.94 82 MET A CA 1
ATOM 634 C C . MET A 1 82 ? 4.616 20.784 7.784 1.00 92.94 82 MET A C 1
ATOM 636 O O . MET A 1 82 ? 4.649 21.866 8.362 1.00 92.94 82 MET A O 1
ATOM 640 N N . MET A 1 83 ? 4.163 19.679 8.368 1.00 92.06 83 MET A N 1
ATOM 641 C CA . MET A 1 83 ? 3.655 19.616 9.736 1.00 92.06 83 MET A CA 1
ATOM 642 C C . MET A 1 83 ? 3.900 18.235 10.347 1.00 92.06 83 MET A C 1
ATOM 644 O O . MET A 1 83 ? 4.253 17.279 9.657 1.00 92.06 83 MET A O 1
ATOM 648 N N . ARG A 1 84 ? 3.659 18.093 11.654 1.00 91.19 84 ARG A N 1
ATOM 649 C CA . ARG A 1 84 ? 3.711 16.778 12.301 1.00 91.19 84 ARG A CA 1
ATOM 650 C C . ARG A 1 84 ? 2.595 15.877 11.771 1.00 91.19 84 ARG A C 1
ATOM 652 O O . ARG A 1 84 ? 1.419 16.221 11.875 1.00 91.19 84 ARG A O 1
ATOM 659 N N . TYR A 1 85 ? 2.954 14.694 11.277 1.00 90.94 85 TYR A N 1
ATOM 660 C CA . TYR A 1 85 ? 1.981 13.669 10.893 1.00 90.94 85 TYR A CA 1
ATOM 661 C C . TYR A 1 85 ? 1.711 12.719 12.058 1.00 90.94 85 TYR A C 1
ATOM 663 O O . TYR A 1 85 ? 2.580 12.433 12.884 1.00 90.94 85 TYR A O 1
ATOM 671 N N . SER A 1 86 ? 0.480 12.219 12.123 1.00 88.62 86 SER A N 1
ATOM 672 C CA . SER A 1 86 ? 0.104 11.113 12.996 1.00 88.62 86 SER A CA 1
ATOM 673 C C . SER A 1 86 ? -0.904 10.224 12.281 1.00 88.62 86 SER A C 1
ATOM 675 O O . SER A 1 86 ? -1.692 10.691 11.459 1.00 88.62 86 SER A O 1
ATOM 677 N N . THR A 1 87 ? -0.901 8.943 12.623 1.00 86.88 87 THR A N 1
ATOM 678 C CA . THR A 1 87 ? -1.883 7.970 12.128 1.00 86.88 87 THR A CA 1
ATOM 679 C C . THR A 1 87 ? -3.315 8.339 12.511 1.00 86.88 87 THR A C 1
ATOM 681 O O . THR A 1 87 ? -4.213 8.193 11.691 1.00 86.88 87 THR A O 1
ATOM 684 N N . SER A 1 88 ? -3.534 8.917 13.698 1.00 88.25 88 SER A N 1
ATOM 685 C CA . SER A 1 88 ? -4.848 9.443 14.095 1.00 88.25 88 SER A CA 1
ATOM 686 C C . SER A 1 88 ? -5.306 10.608 13.213 1.00 88.25 88 SER A C 1
ATOM 688 O O . SER A 1 88 ? -6.484 10.702 12.888 1.00 88.25 88 SER A O 1
ATOM 690 N N . ALA A 1 89 ? -4.387 11.493 12.812 1.00 90.31 89 ALA A N 1
ATOM 691 C CA . ALA A 1 89 ? -4.720 12.606 11.930 1.00 90.31 89 ALA A CA 1
ATOM 692 C C . ALA A 1 89 ? -5.054 12.126 10.510 1.00 90.31 89 ALA A C 1
ATOM 694 O O . ALA A 1 89 ? -6.014 12.628 9.941 1.00 90.31 89 ALA A O 1
ATOM 695 N N . MET A 1 90 ? -4.326 11.129 9.989 1.00 91.38 90 MET A N 1
ATOM 696 C CA . MET A 1 90 ? -4.628 10.488 8.699 1.00 91.38 90 MET A CA 1
ATOM 697 C C . MET A 1 90 ? -5.982 9.768 8.718 1.00 91.38 90 MET A C 1
ATOM 699 O O . MET A 1 90 ? -6.763 9.893 7.784 1.00 91.38 90 MET A O 1
ATOM 703 N N . ALA A 1 91 ? -6.310 9.076 9.812 1.00 88.50 91 ALA A N 1
ATOM 704 C CA . ALA A 1 91 ? -7.624 8.460 9.959 1.00 88.50 91 ALA A CA 1
ATOM 705 C C . ALA A 1 91 ? -8.757 9.500 10.000 1.00 88.50 91 ALA A C 1
ATOM 707 O O . ALA A 1 91 ? -9.817 9.267 9.433 1.00 88.50 91 ALA A O 1
ATOM 708 N N . ALA A 1 92 ? -8.538 10.657 10.632 1.00 92.88 92 ALA A N 1
ATOM 709 C CA . ALA A 1 92 ? -9.510 11.748 10.612 1.00 92.88 92 ALA A CA 1
ATOM 710 C C . ALA A 1 92 ? -9.675 12.373 9.214 1.00 92.88 92 ALA A C 1
ATOM 712 O O . ALA A 1 92 ? -10.785 12.753 8.867 1.00 92.88 92 ALA A O 1
ATOM 713 N N . ASP A 1 93 ? -8.617 12.421 8.397 1.00 92.75 93 ASP A N 1
ATOM 714 C CA . ASP A 1 93 ? -8.725 12.859 6.995 1.00 92.75 93 ASP A CA 1
ATOM 715 C C . ASP A 1 93 ? -9.605 11.907 6.182 1.00 92.75 93 ASP A C 1
ATOM 717 O O . ASP A 1 93 ? -10.470 12.355 5.437 1.00 92.75 93 ASP A O 1
ATOM 721 N N . LEU A 1 94 ? -9.434 10.592 6.375 1.00 89.56 94 LEU A N 1
ATOM 722 C CA . LEU A 1 94 ? -10.306 9.596 5.754 1.00 89.56 94 LEU A CA 1
ATOM 723 C C . LEU A 1 94 ? -11.766 9.782 6.184 1.00 89.56 94 LEU A C 1
ATOM 725 O O . LEU A 1 94 ? -12.648 9.690 5.341 1.00 89.56 94 LEU A O 1
ATOM 729 N N . LEU A 1 95 ? -12.033 10.040 7.469 1.00 91.56 95 LEU A N 1
ATOM 730 C CA . LEU A 1 95 ? -13.403 10.279 7.939 1.00 91.56 95 LEU A CA 1
ATOM 731 C C . LEU A 1 95 ? -14.041 11.486 7.236 1.00 91.56 95 LEU A C 1
ATOM 733 O O . LEU A 1 95 ? -15.182 11.382 6.807 1.00 91.56 95 LEU A O 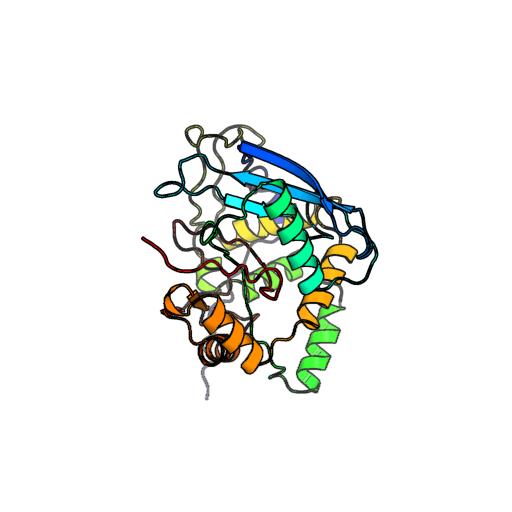1
ATOM 737 N N . GLU A 1 96 ? -13.298 12.581 7.043 1.00 95.62 96 GLU A N 1
ATOM 738 C CA . GLU A 1 96 ? -13.793 13.749 6.298 1.00 95.62 96 GLU A CA 1
ATOM 739 C C . GLU A 1 96 ? -14.085 13.412 4.821 1.00 95.62 96 GLU A C 1
ATOM 741 O O . GLU A 1 96 ? -15.088 13.871 4.275 1.00 95.62 96 GLU A O 1
ATOM 746 N N . VAL A 1 97 ? -13.273 12.554 4.185 1.00 91.44 97 VAL A N 1
ATOM 747 C CA . VAL A 1 97 ? -13.548 12.039 2.828 1.00 91.44 97 VAL A CA 1
ATOM 748 C C . VAL A 1 97 ? -14.802 11.162 2.798 1.00 91.44 97 VAL A C 1
ATOM 750 O O . VAL A 1 97 ? -15.640 11.328 1.915 1.00 91.44 97 VAL A O 1
ATOM 753 N N . LEU A 1 98 ? -14.972 10.253 3.759 1.00 90.88 98 LEU A N 1
ATOM 754 C CA . LEU A 1 98 ? -16.160 9.397 3.845 1.00 90.88 98 LEU A CA 1
ATOM 755 C C . LEU A 1 98 ? -17.436 10.217 4.079 1.00 90.88 98 LEU A C 1
ATOM 757 O O . LEU A 1 98 ? -18.444 9.966 3.418 1.00 90.88 98 LEU A O 1
ATOM 761 N N . ASP A 1 99 ? -17.375 11.229 4.947 1.00 93.94 99 ASP A N 1
ATOM 762 C CA . ASP A 1 99 ? -18.473 12.169 5.187 1.00 93.94 99 ASP A CA 1
ATOM 763 C C . ASP A 1 99 ? -18.827 12.939 3.904 1.00 93.94 99 ASP A C 1
ATOM 765 O O . ASP A 1 99 ? -19.998 13.014 3.531 1.00 93.94 99 ASP A O 1
ATOM 769 N N . HIS A 1 100 ? -17.824 13.447 3.178 1.00 93.62 100 HIS A N 1
ATOM 770 C CA . HIS A 1 100 ? -18.022 14.123 1.890 1.00 93.62 100 HIS A CA 1
ATOM 771 C C . HIS A 1 100 ? -18.703 13.221 0.851 1.00 93.62 100 HIS A C 1
ATOM 773 O O . HIS A 1 100 ? -19.563 13.672 0.094 1.00 93.62 100 HIS A O 1
ATOM 779 N N . LEU A 1 101 ? -18.349 11.935 0.829 1.00 90.31 101 LEU A N 1
ATOM 780 C CA . LEU A 1 101 ? -18.937 10.945 -0.071 1.00 90.31 101 LEU A CA 1
ATOM 781 C C . LEU A 1 101 ? -20.297 10.417 0.403 1.00 90.31 101 LEU A C 1
ATOM 783 O O . LEU A 1 101 ? -20.930 9.661 -0.335 1.00 90.31 101 LEU A O 1
ATOM 787 N N . SER A 1 102 ? -20.752 10.808 1.599 1.00 91.94 102 SER A N 1
ATOM 788 C CA . SER A 1 102 ? -21.928 10.234 2.269 1.00 91.94 102 SER A CA 1
ATOM 789 C C . SER A 1 102 ? -21.825 8.712 2.454 1.00 91.94 102 SER A C 1
ATOM 791 O O . SER A 1 102 ? -22.822 7.998 2.428 1.00 91.94 102 SER A O 1
ATOM 793 N N . TRP A 1 103 ? -20.603 8.203 2.626 1.00 88.81 103 TRP A N 1
ATOM 794 C CA . TRP A 1 103 ? -20.313 6.796 2.910 1.00 88.81 103 TRP A CA 1
ATOM 795 C C . TRP A 1 103 ? -20.312 6.555 4.425 1.00 88.81 103 TRP A C 1
ATOM 797 O O . TRP A 1 103 ? -19.295 6.200 5.026 1.00 88.81 103 TRP A O 1
ATOM 807 N N . THR A 1 104 ? -21.451 6.840 5.056 1.00 86.44 104 THR A N 1
ATOM 808 C CA . THR A 1 104 ? -21.606 6.913 6.517 1.00 86.44 104 THR A CA 1
ATOM 809 C C . THR A 1 104 ? -22.672 5.967 7.074 1.00 86.44 104 THR A C 1
ATOM 811 O O . THR A 1 104 ? -22.911 5.967 8.285 1.00 86.44 104 THR A O 1
ATOM 814 N N . ASP A 1 105 ? -23.281 5.128 6.230 1.00 83.06 105 ASP A N 1
ATOM 815 C CA . ASP A 1 105 ? -24.310 4.179 6.654 1.00 83.06 105 ASP A CA 1
ATOM 816 C C . ASP A 1 105 ? -23.739 3.077 7.562 1.00 83.06 105 ASP A C 1
ATOM 818 O O . ASP A 1 105 ? -22.561 2.691 7.501 1.00 83.06 105 ASP A O 1
ATOM 822 N N . GLU A 1 106 ? -24.597 2.512 8.418 1.00 81.75 106 GLU A N 1
ATOM 823 C CA . GLU A 1 106 ? -24.188 1.419 9.296 1.00 81.75 106 GLU A CA 1
ATOM 824 C C . GLU A 1 106 ? -23.738 0.209 8.461 1.00 81.75 106 GLU A C 1
ATOM 826 O O . GLU A 1 106 ? -24.486 -0.317 7.638 1.00 81.75 106 GLU A O 1
ATOM 831 N N . ARG A 1 107 ? -22.516 -0.277 8.718 1.00 77.12 107 ARG A N 1
ATOM 832 C CA . ARG A 1 107 ? -21.933 -1.471 8.066 1.00 77.12 107 ARG A CA 1
ATOM 833 C C . ARG A 1 107 ? -21.758 -1.332 6.549 1.00 77.12 107 ARG A C 1
ATOM 835 O O . ARG A 1 107 ? -21.703 -2.341 5.853 1.00 77.12 107 ARG A O 1
ATOM 842 N N . GLN A 1 108 ? -21.616 -0.106 6.056 1.00 80.44 108 GLN A N 1
ATOM 843 C CA . GLN A 1 108 ? -21.413 0.169 4.634 1.00 80.44 108 GLN A CA 1
ATOM 844 C C . GLN A 1 108 ? -20.004 -0.182 4.129 1.00 80.44 108 GLN A C 1
ATOM 846 O O . GLN A 1 108 ? -19.819 -0.451 2.946 1.00 80.44 108 GLN A O 1
ATOM 851 N N . LEU A 1 109 ? -19.001 -0.173 5.015 1.00 80.75 109 LEU A N 1
ATOM 852 C CA . LEU A 1 109 ? -17.590 -0.192 4.625 1.00 80.75 109 LEU A CA 1
ATOM 853 C C . LEU A 1 109 ? -16.859 -1.458 5.066 1.00 80.75 109 LEU A C 1
ATOM 855 O O . LEU A 1 109 ? -16.914 -1.863 6.229 1.00 80.75 109 LEU A O 1
ATOM 859 N N . HIS A 1 110 ? -16.061 -1.998 4.145 1.00 79.62 110 HIS A N 1
ATOM 860 C CA . HIS A 1 110 ? -14.945 -2.882 4.457 1.00 79.62 110 HIS A CA 1
ATOM 861 C C . HIS A 1 110 ? -13.650 -2.072 4.398 1.00 79.62 110 HIS A C 1
ATOM 863 O O . HIS A 1 110 ? -13.368 -1.413 3.401 1.00 79.62 110 HIS A O 1
ATOM 869 N N . ILE A 1 111 ? -12.857 -2.119 5.468 1.00 78.56 111 ILE A N 1
ATOM 870 C CA . ILE A 1 111 ? -11.579 -1.408 5.544 1.00 78.56 111 ILE A CA 1
ATOM 871 C C . ILE A 1 111 ? -10.446 -2.422 5.413 1.00 78.56 111 ILE A C 1
ATOM 873 O O . ILE A 1 111 ? -10.265 -3.276 6.283 1.00 78.56 111 ILE A O 1
ATOM 877 N N . CYS A 1 112 ? -9.658 -2.291 4.348 1.00 71.25 112 CYS A N 1
ATOM 878 C CA . CYS A 1 112 ? -8.440 -3.063 4.132 1.00 71.25 112 CYS A CA 1
ATOM 879 C C . CYS A 1 112 ? -7.218 -2.175 4.385 1.00 71.25 112 CYS A C 1
ATOM 881 O O . CYS A 1 112 ? -7.077 -1.105 3.799 1.00 71.25 112 CYS A O 1
ATOM 883 N N . GLY A 1 113 ? -6.319 -2.616 5.261 1.00 66.62 113 GLY A N 1
ATOM 884 C CA . GLY A 1 113 ? -5.096 -1.887 5.573 1.00 66.62 113 GLY A CA 1
ATOM 885 C C . GLY A 1 113 ? -4.028 -2.806 6.143 1.00 66.62 113 GLY A C 1
ATOM 886 O O . GLY A 1 113 ? -4.329 -3.854 6.713 1.00 66.62 113 GLY A O 1
ATOM 887 N N . ILE A 1 114 ? -2.766 -2.406 5.999 1.00 65.19 114 ILE A N 1
ATOM 888 C CA . ILE A 1 114 ? -1.650 -3.116 6.625 1.00 65.19 114 ILE A CA 1
ATOM 889 C C . ILE A 1 114 ? -1.552 -2.638 8.072 1.00 65.19 114 ILE A C 1
ATOM 891 O O . ILE A 1 114 ? -1.192 -1.488 8.327 1.00 65.19 114 ILE A O 1
ATOM 895 N N . SER A 1 115 ? -1.880 -3.529 9.004 1.00 59.91 115 SER A N 1
ATOM 896 C CA . SER A 1 115 ? -1.822 -3.281 10.444 1.00 59.91 115 SER A CA 1
ATOM 897 C C . SER A 1 115 ? -0.676 -4.049 11.087 1.00 59.91 115 SER A C 1
ATOM 899 O O . SER A 1 115 ? -0.246 -5.085 10.580 1.00 59.91 115 SER A O 1
ATOM 901 N N . THR A 1 116 ? -0.163 -3.530 12.200 1.00 50.66 116 THR A N 1
ATOM 902 C CA . THR A 1 116 ? 0.971 -4.110 12.915 1.00 50.66 116 THR A CA 1
ATOM 903 C C . THR A 1 116 ? 0.808 -3.881 14.420 1.00 50.66 116 THR A C 1
ATOM 905 O O . THR A 1 116 ? 0.337 -2.829 14.853 1.00 50.66 116 THR A O 1
ATOM 908 N N . ALA A 1 117 ? 1.217 -4.859 15.228 1.00 56.56 117 ALA A N 1
ATOM 909 C CA . ALA A 1 117 ? 1.491 -4.666 16.649 1.00 56.56 117 ALA A CA 1
ATOM 910 C C . ALA A 1 117 ? 3.002 -4.814 16.840 1.00 56.56 117 ALA A C 1
ATOM 912 O O . ALA A 1 117 ? 3.494 -5.922 17.035 1.00 56.56 117 ALA A O 1
ATOM 913 N N . ILE A 1 118 ? 3.744 -3.716 16.679 1.00 56.53 118 ILE A N 1
ATOM 914 C CA . ILE A 1 118 ? 5.209 -3.723 16.758 1.00 56.53 118 ILE A CA 1
ATOM 915 C C . ILE A 1 118 ? 5.642 -3.466 18.198 1.00 56.53 118 ILE A C 1
ATOM 917 O O . ILE A 1 118 ? 5.235 -2.485 18.819 1.00 56.53 118 ILE A O 1
ATOM 921 N N . GLU A 1 119 ? 6.524 -4.322 18.695 1.00 58.53 119 GLU A N 1
ATOM 922 C CA . GLU A 1 119 ? 7.344 -4.055 19.867 1.00 58.53 119 GLU A CA 1
ATOM 923 C C . GLU A 1 119 ? 8.804 -4.084 19.426 1.00 58.53 119 GLU A C 1
ATOM 925 O O . GLU A 1 119 ? 9.158 -4.716 18.431 1.00 58.53 119 GLU A O 1
ATOM 930 N N . ASN A 1 120 ? 9.681 -3.371 20.129 1.00 56.88 120 ASN A N 1
ATOM 931 C CA . ASN A 1 120 ? 11.093 -3.482 19.806 1.00 56.88 120 ASN A CA 1
ATOM 932 C C . ASN A 1 120 ? 11.615 -4.831 20.312 1.00 56.88 120 ASN A C 1
ATOM 934 O O . ASN A 1 120 ? 11.872 -4.992 21.501 1.00 56.88 120 ASN A O 1
ATOM 938 N N . THR A 1 121 ? 11.761 -5.790 19.402 1.00 55.75 121 THR A N 1
ATOM 939 C CA . THR A 1 121 ? 12.343 -7.108 19.687 1.00 55.75 121 THR A CA 1
ATOM 940 C C . THR A 1 121 ? 13.835 -7.173 19.371 1.00 55.75 121 THR A C 1
ATOM 942 O O . THR A 1 121 ? 14.428 -8.239 19.493 1.00 55.75 121 THR A O 1
ATOM 945 N N . THR A 1 122 ? 14.437 -6.069 18.915 1.00 59.31 122 THR A N 1
ATOM 946 C CA . THR A 1 122 ? 15.864 -6.012 18.573 1.00 59.31 122 THR A CA 1
ATOM 947 C C . THR A 1 122 ? 16.682 -5.542 19.764 1.00 59.31 122 THR A C 1
ATOM 949 O O . THR A 1 122 ? 16.224 -4.736 20.580 1.00 59.31 122 THR A O 1
ATOM 952 N N . SER A 1 123 ? 17.916 -6.028 19.856 1.00 68.75 123 SER A N 1
ATOM 953 C CA . SER A 1 123 ? 18.872 -5.509 20.830 1.00 68.75 123 SER A CA 1
ATOM 954 C C . SER A 1 123 ? 19.172 -4.025 20.570 1.00 68.75 123 SER A C 1
ATOM 956 O O . SER A 1 123 ? 18.978 -3.502 19.468 1.00 68.75 123 SER A O 1
ATOM 958 N N . PHE A 1 124 ? 19.664 -3.312 21.587 1.00 66.06 124 PHE A N 1
ATOM 959 C CA . PHE A 1 124 ? 20.019 -1.893 21.451 1.00 66.06 124 PHE A CA 1
ATOM 960 C C . PHE A 1 124 ? 21.018 -1.647 20.304 1.00 66.06 124 PHE A C 1
ATOM 962 O O . PHE A 1 124 ? 20.854 -0.697 19.535 1.00 66.06 124 PHE A O 1
ATOM 969 N N . SER A 1 125 ? 22.013 -2.527 20.150 1.00 64.88 125 SER A N 1
ATOM 970 C CA . SER A 1 125 ? 23.027 -2.462 19.093 1.00 64.88 125 SER A CA 1
ATOM 971 C C . SER A 1 125 ? 22.436 -2.699 17.703 1.00 64.88 125 SER A C 1
ATOM 973 O O . SER A 1 125 ? 22.710 -1.916 16.796 1.00 64.88 125 SER A O 1
ATOM 975 N N . GLU A 1 126 ? 21.584 -3.710 17.528 1.00 68.38 126 GLU A N 1
ATOM 976 C CA . GLU A 1 126 ? 20.886 -3.957 16.257 1.00 68.38 126 GLU A CA 1
ATOM 977 C C . GLU A 1 126 ? 19.986 -2.784 15.868 1.00 68.38 126 GLU A C 1
ATOM 979 O O . GLU A 1 126 ? 20.021 -2.332 14.726 1.00 68.38 126 GLU A O 1
ATOM 984 N N . ASN A 1 127 ? 19.226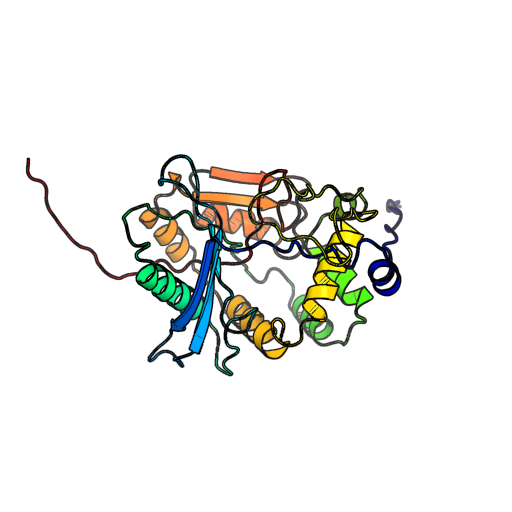 -2.229 16.816 1.00 68.25 127 ASN A N 1
ATOM 985 C CA . ASN A 1 127 ? 18.410 -1.038 16.581 1.00 68.25 127 ASN A CA 1
ATOM 986 C C . ASN A 1 127 ? 19.273 0.160 16.137 1.00 68.25 127 ASN A C 1
ATOM 988 O O . ASN A 1 127 ? 18.908 0.881 15.208 1.00 68.25 127 ASN A O 1
ATOM 992 N N . MET A 1 128 ? 20.439 0.362 16.758 1.00 63.69 128 MET A N 1
ATOM 993 C CA . MET A 1 128 ? 21.370 1.434 16.396 1.00 63.69 128 MET A CA 1
ATOM 994 C C . MET A 1 128 ? 21.979 1.226 15.000 1.00 63.69 128 MET A C 1
ATOM 996 O O . MET A 1 128 ? 21.984 2.155 14.191 1.00 63.69 128 MET A O 1
ATOM 1000 N N . VAL A 1 129 ? 22.418 0.006 14.673 1.00 70.38 129 VAL A N 1
ATOM 1001 C CA . VAL A 1 129 ? 22.945 -0.349 13.343 1.00 70.38 129 VAL A CA 1
ATOM 1002 C C . VAL A 1 129 ? 21.871 -0.197 12.263 1.00 70.38 129 VAL A C 1
ATOM 1004 O O . VAL A 1 129 ? 22.143 0.378 11.204 1.00 70.38 129 VAL A O 1
ATOM 1007 N N . ASN A 1 130 ? 20.636 -0.627 12.534 1.00 67.19 130 ASN A N 1
ATOM 1008 C CA . ASN A 1 130 ? 19.506 -0.458 11.620 1.00 67.19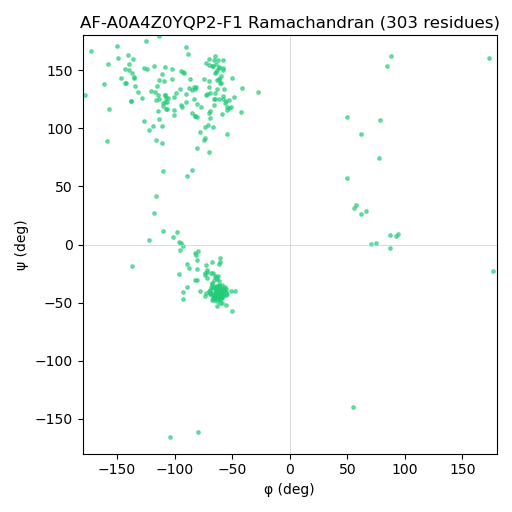 130 ASN A CA 1
ATOM 1009 C C . ASN A 1 130 ? 19.230 1.026 11.343 1.00 67.19 130 ASN A C 1
ATOM 1011 O O . ASN A 1 130 ? 19.066 1.414 10.187 1.00 67.19 130 ASN A O 1
ATOM 1015 N N . ARG A 1 131 ? 19.270 1.880 12.374 1.00 66.25 131 ARG A N 1
ATOM 1016 C CA . ARG A 1 131 ? 19.093 3.336 12.231 1.00 66.25 131 ARG A CA 1
ATOM 1017 C C . ARG A 1 131 ? 20.208 3.995 11.423 1.00 66.25 131 ARG A C 1
ATOM 1019 O O . ARG A 1 131 ? 19.910 4.792 10.539 1.00 66.25 131 ARG A O 1
ATOM 1026 N N . ILE A 1 132 ? 21.468 3.633 11.662 1.00 64.56 132 ILE A N 1
ATOM 1027 C CA . ILE A 1 132 ? 22.605 4.131 10.868 1.00 64.56 132 ILE A CA 1
ATOM 1028 C C . ILE A 1 132 ? 22.455 3.698 9.401 1.00 64.56 132 ILE A C 1
ATOM 1030 O O . ILE A 1 132 ? 22.581 4.511 8.488 1.00 64.56 132 ILE A O 1
ATOM 1034 N N . THR A 1 133 ? 22.088 2.438 9.163 1.00 64.38 133 THR A N 1
ATOM 1035 C CA . THR A 1 133 ? 21.891 1.879 7.814 1.00 64.38 133 THR A CA 1
ATOM 1036 C C . THR A 1 133 ? 20.706 2.506 7.068 1.00 64.38 133 THR A C 1
ATOM 1038 O O . THR A 1 133 ? 20.679 2.495 5.834 1.00 64.38 133 THR A O 1
ATOM 1041 N N . MET A 1 134 ? 19.712 3.054 7.776 1.00 61.06 134 MET A N 1
ATOM 1042 C CA . MET A 1 134 ? 18.631 3.838 7.166 1.00 61.06 134 MET A CA 1
ATOM 1043 C C . MET A 1 134 ? 19.101 5.213 6.673 1.00 61.06 134 MET A C 1
ATOM 1045 O O . MET A 1 134 ? 18.529 5.722 5.713 1.00 61.06 134 MET A O 1
ATOM 1049 N N . LEU A 1 135 ? 20.124 5.801 7.302 1.00 58.06 135 LEU A N 1
ATOM 1050 C CA . LEU A 1 135 ? 20.636 7.136 6.967 1.00 58.06 135 LEU A CA 1
ATOM 1051 C C . LEU A 1 135 ? 21.705 7.117 5.868 1.00 58.06 135 LEU A C 1
ATOM 1053 O O . LEU A 1 135 ? 21.949 8.142 5.234 1.00 58.06 135 LEU A O 1
ATOM 1057 N N . LEU A 1 136 ? 22.340 5.966 5.629 1.00 63.69 136 LEU A N 1
ATOM 1058 C CA . LEU A 1 136 ? 23.354 5.836 4.588 1.00 63.69 136 LEU A CA 1
ATOM 1059 C C . LEU A 1 136 ? 22.730 5.930 3.185 1.00 63.69 136 LEU A C 1
ATOM 1061 O O . LEU A 1 136 ? 21.781 5.193 2.892 1.00 63.69 136 LEU A O 1
ATOM 1065 N N . PRO A 1 137 ? 23.287 6.767 2.288 1.00 67.56 137 PRO A N 1
ATOM 1066 C CA . PRO A 1 137 ? 22.887 6.790 0.890 1.00 67.56 137 PRO A CA 1
ATOM 1067 C C . PRO A 1 137 ? 23.096 5.407 0.270 1.00 67.56 137 PRO A C 1
ATOM 1069 O O . PRO A 1 137 ? 24.175 4.820 0.362 1.00 67.56 137 PRO A O 1
ATOM 1072 N N . LYS A 1 138 ? 22.055 4.878 -0.366 1.00 76.94 138 LYS A N 1
ATOM 1073 C CA . LYS A 1 138 ? 22.106 3.630 -1.131 1.00 76.94 138 LYS A CA 1
ATOM 1074 C C . LYS A 1 138 ? 21.936 3.975 -2.604 1.00 76.94 138 LYS A C 1
ATOM 1076 O O . LYS A 1 138 ? 21.209 4.914 -2.930 1.00 76.94 138 LYS A O 1
ATOM 1081 N N . SER A 1 139 ? 22.578 3.211 -3.489 1.00 86.19 139 SER A N 1
ATOM 1082 C CA . SER A 1 139 ? 22.235 3.261 -4.912 1.00 86.19 139 SER A CA 1
ATOM 1083 C C . SER A 1 139 ? 20.756 2.912 -5.103 1.00 86.19 139 SER A C 1
ATOM 1085 O O . SER A 1 139 ? 20.128 2.295 -4.229 1.00 86.19 139 SER A O 1
ATOM 1087 N N . LEU A 1 140 ? 20.188 3.319 -6.239 1.00 85.56 140 LEU A N 1
ATOM 1088 C CA . LEU A 1 140 ? 18.799 3.002 -6.557 1.00 85.56 140 LEU A CA 1
ATOM 1089 C C . LEU A 1 140 ? 18.600 1.483 -6.619 1.00 85.56 140 LEU A C 1
ATOM 1091 O O . LEU A 1 140 ? 17.698 0.987 -5.951 1.00 85.56 140 LEU A O 1
ATOM 1095 N N . ASP A 1 141 ? 19.513 0.750 -7.264 1.00 89.19 141 ASP A N 1
ATOM 1096 C CA . ASP A 1 141 ? 19.552 -0.719 -7.252 1.00 89.19 141 ASP A CA 1
ATOM 1097 C C . ASP A 1 141 ? 19.481 -1.293 -5.848 1.00 89.19 141 ASP A C 1
ATOM 1099 O O . ASP A 1 141 ? 18.554 -2.020 -5.510 1.00 89.19 141 ASP A O 1
ATOM 1103 N N . ARG A 1 142 ? 20.414 -0.898 -4.974 1.00 87.50 142 ARG A N 1
ATOM 1104 C CA . ARG A 1 142 ? 20.459 -1.427 -3.611 1.00 87.50 142 ARG A CA 1
ATOM 1105 C C . ARG A 1 142 ? 19.183 -1.102 -2.840 1.00 87.50 142 ARG A C 1
ATOM 1107 O O . ARG A 1 142 ? 18.754 -1.912 -2.026 1.00 87.50 142 ARG A O 1
ATOM 1114 N N . THR A 1 143 ? 18.578 0.059 -3.080 1.00 85.75 143 THR A N 1
ATOM 1115 C CA . THR A 1 143 ? 17.304 0.449 -2.460 1.00 85.75 143 THR A CA 1
ATOM 1116 C C . THR A 1 143 ? 16.155 -0.424 -2.956 1.00 85.75 143 THR A C 1
ATOM 1118 O O . THR A 1 143 ? 15.399 -0.944 -2.135 1.00 85.75 143 THR A O 1
ATOM 1121 N N . VAL A 1 144 ? 16.046 -0.628 -4.270 1.00 89.06 144 VAL A N 1
ATOM 1122 C CA . VAL A 1 144 ? 15.023 -1.472 -4.900 1.00 89.06 144 VAL A CA 1
ATOM 1123 C C . VAL A 1 144 ? 15.179 -2.922 -4.448 1.00 89.06 144 VAL A C 1
ATOM 1125 O O . VAL A 1 144 ? 14.234 -3.481 -3.893 1.00 89.06 144 VAL A O 1
ATOM 1128 N N . THR A 1 145 ? 16.375 -3.508 -4.568 1.00 90.81 145 THR A N 1
ATOM 1129 C CA . THR A 1 145 ? 16.637 -4.896 -4.161 1.00 90.81 145 THR A CA 1
ATOM 1130 C C . THR A 1 145 ? 16.388 -5.112 -2.676 1.00 90.81 145 THR A C 1
ATOM 1132 O O . THR A 1 145 ? 15.750 -6.095 -2.293 1.00 90.81 145 THR A O 1
ATOM 1135 N N . TYR A 1 146 ? 16.841 -4.185 -1.826 1.00 86.31 146 TYR A N 1
ATOM 1136 C CA . TYR A 1 146 ? 16.590 -4.257 -0.389 1.00 86.31 146 TYR A CA 1
ATOM 1137 C C . TYR A 1 146 ? 15.091 -4.191 -0.085 1.00 86.31 146 TYR A C 1
ATOM 1139 O O . TYR A 1 146 ? 14.592 -4.987 0.705 1.00 86.31 146 TYR A O 1
ATOM 1147 N N . THR A 1 147 ? 14.356 -3.279 -0.722 1.00 84.12 147 THR A N 1
ATOM 1148 C CA . THR A 1 147 ? 12.912 -3.134 -0.496 1.00 84.12 147 THR A CA 1
ATOM 1149 C C . THR A 1 147 ? 12.159 -4.381 -0.959 1.00 84.12 147 THR A C 1
ATOM 1151 O O . THR A 1 147 ? 11.365 -4.923 -0.192 1.00 84.12 147 THR A O 1
ATOM 1154 N N . ALA A 1 148 ? 12.468 -4.894 -2.153 1.00 87.88 148 ALA A N 1
ATOM 1155 C CA . ALA A 1 148 ? 11.889 -6.126 -2.685 1.00 87.88 148 ALA A CA 1
ATOM 1156 C C . ALA A 1 148 ? 12.096 -7.300 -1.719 1.00 87.88 148 ALA A C 1
ATOM 1158 O O . ALA A 1 148 ? 11.133 -7.937 -1.297 1.00 87.88 148 ALA A O 1
ATOM 1159 N N . SER A 1 149 ? 13.347 -7.516 -1.299 1.00 87.50 149 SER A N 1
ATOM 1160 C CA . SER A 1 149 ? 13.761 -8.656 -0.470 1.00 87.50 149 SER A CA 1
ATOM 1161 C C . SER A 1 149 ? 13.204 -8.632 0.951 1.00 87.50 149 SER A C 1
ATOM 1163 O O . SER A 1 149 ? 13.301 -9.637 1.654 1.00 87.50 149 SER A O 1
ATOM 1165 N N . ASN A 1 150 ? 12.689 -7.484 1.403 1.00 82.31 150 ASN A N 1
ATOM 1166 C CA . ASN A 1 150 ? 12.018 -7.373 2.692 1.00 82.31 150 ASN A CA 1
ATOM 1167 C C . ASN A 1 150 ? 10.490 -7.495 2.588 1.00 82.31 150 ASN A C 1
ATOM 1169 O O . ASN A 1 150 ? 9.840 -7.854 3.568 1.00 82.31 150 ASN A O 1
ATOM 1173 N N . ILE A 1 151 ? 9.908 -7.165 1.431 1.00 81.50 151 ILE A N 1
ATOM 1174 C CA . ILE A 1 151 ? 8.457 -7.216 1.216 1.00 81.50 151 ILE A CA 1
ATOM 1175 C C . ILE A 1 151 ? 8.021 -8.597 0.720 1.00 81.50 151 ILE A C 1
ATOM 1177 O O . ILE A 1 151 ? 6.944 -9.058 1.102 1.00 81.50 151 ILE A O 1
ATOM 1181 N N . PHE A 1 152 ? 8.830 -9.249 -0.114 1.00 85.62 152 PHE A N 1
ATOM 1182 C CA . PHE A 1 152 ? 8.464 -10.477 -0.811 1.00 85.62 152 PHE A CA 1
ATOM 1183 C C . PHE A 1 152 ? 9.452 -11.621 -0.541 1.00 85.62 152 PHE A C 1
ATOM 1185 O O . PHE A 1 152 ? 10.643 -11.360 -0.347 1.00 85.62 152 PHE A O 1
ATOM 1192 N N . PRO A 1 153 ? 8.987 -12.886 -0.585 1.00 88.44 153 PRO A N 1
ATOM 1193 C CA . PRO A 1 153 ? 9.863 -14.051 -0.522 1.00 88.44 153 PRO A CA 1
ATOM 1194 C C . PRO A 1 153 ? 10.831 -14.074 -1.708 1.00 88.44 153 PRO A C 1
ATOM 1196 O O . PRO A 1 153 ? 10.449 -13.763 -2.841 1.00 88.44 153 PRO A O 1
ATOM 1199 N N . ALA A 1 154 ? 12.069 -14.507 -1.467 1.00 88.75 154 ALA A N 1
ATOM 1200 C CA . ALA A 1 154 ? 13.097 -14.576 -2.509 1.00 88.75 154 ALA A CA 1
ATOM 1201 C C . ALA A 1 154 ? 12.686 -15.498 -3.671 1.00 88.75 154 ALA A C 1
ATOM 1203 O O . ALA A 1 154 ? 12.888 -15.155 -4.834 1.00 88.75 154 ALA A O 1
ATOM 1204 N N . GLU A 1 155 ? 12.045 -16.628 -3.359 1.00 88.88 155 GLU A N 1
ATOM 1205 C CA . GLU A 1 155 ? 11.549 -17.569 -4.366 1.00 88.88 155 GLU A CA 1
ATOM 1206 C C . GLU A 1 155 ? 10.462 -16.963 -5.256 1.00 88.88 155 GLU A C 1
ATOM 1208 O O . GLU A 1 155 ? 10.409 -17.262 -6.444 1.00 88.88 155 GLU A O 1
ATOM 1213 N N . TRP A 1 156 ? 9.596 -16.101 -4.709 1.00 89.69 156 TRP A N 1
ATOM 1214 C CA . TRP A 1 156 ? 8.559 -15.440 -5.503 1.00 89.69 156 TRP A CA 1
ATOM 1215 C C . TRP A 1 156 ? 9.157 -14.371 -6.418 1.00 89.69 156 TRP A C 1
ATOM 1217 O O . TRP A 1 156 ? 8.790 -14.305 -7.587 1.00 89.69 156 TRP A O 1
ATOM 1227 N N . LEU A 1 157 ? 10.119 -13.589 -5.920 1.00 91.31 157 LEU A N 1
ATOM 1228 C CA . LEU A 1 157 ? 10.812 -12.566 -6.710 1.00 91.31 157 LEU A CA 1
ATOM 1229 C C . LEU A 1 157 ? 11.516 -13.147 -7.944 1.00 91.31 157 LEU A C 1
ATOM 1231 O O . LEU A 1 157 ? 11.556 -12.488 -8.981 1.00 91.31 157 LEU A O 1
ATOM 1235 N N . ALA A 1 158 ? 12.049 -14.366 -7.832 1.00 93.62 158 ALA A N 1
ATOM 1236 C CA . ALA A 1 158 ? 12.741 -15.058 -8.917 1.00 93.62 158 ALA A CA 1
ATOM 1237 C C . ALA A 1 158 ? 11.801 -15.743 -9.929 1.00 93.62 158 ALA A C 1
ATOM 1239 O O . ALA A 1 158 ? 12.258 -16.148 -10.997 1.00 93.62 158 ALA A O 1
ATOM 1240 N N . LYS A 1 159 ? 10.507 -15.902 -9.617 1.00 92.50 159 LYS A N 1
ATOM 1241 C CA . LYS A 1 159 ? 9.536 -16.505 -10.542 1.00 92.50 159 LYS A CA 1
ATOM 1242 C C . LYS A 1 159 ? 9.198 -15.554 -11.695 1.00 92.50 159 LYS A C 1
ATOM 1244 O O . LYS A 1 159 ? 9.307 -14.333 -11.521 1.00 92.50 159 LYS A O 1
ATOM 1249 N N . PRO A 1 160 ? 8.745 -16.102 -12.843 1.00 94.88 160 PRO A N 1
ATOM 1250 C CA . PRO A 1 160 ? 8.159 -15.303 -13.906 1.00 94.88 160 PRO A CA 1
ATOM 1251 C C . PRO A 1 160 ? 7.083 -14.376 -13.357 1.00 94.88 160 PRO A C 1
ATOM 1253 O O . PRO A 1 160 ? 6.344 -14.757 -12.450 1.00 94.88 160 PRO A O 1
ATOM 1256 N N . ASP A 1 161 ? 7.015 -13.174 -13.919 1.00 92.31 161 ASP A N 1
ATOM 1257 C CA . ASP A 1 161 ? 5.977 -12.204 -13.600 1.00 92.31 161 ASP A CA 1
ATOM 1258 C C . ASP A 1 161 ? 4.594 -12.851 -13.723 1.00 92.31 161 ASP A C 1
ATOM 1260 O O . ASP A 1 161 ? 4.224 -13.300 -14.811 1.00 92.31 161 ASP A O 1
ATOM 1264 N N . ASP A 1 162 ? 3.849 -12.911 -12.622 1.00 88.12 162 ASP A N 1
ATOM 1265 C CA . ASP A 1 162 ? 2.553 -13.588 -12.523 1.00 88.12 162 ASP A CA 1
ATOM 1266 C C . ASP A 1 162 ? 1.353 -12.629 -12.588 1.00 88.12 162 ASP A C 1
ATOM 1268 O O . ASP A 1 162 ? 0.203 -13.062 -12.481 1.00 88.12 162 ASP A O 1
ATOM 1272 N N . ALA A 1 163 ? 1.585 -11.338 -12.853 1.00 86.12 163 ALA A N 1
ATOM 1273 C CA . ALA A 1 163 ? 0.512 -10.357 -12.929 1.00 86.12 163 ALA A CA 1
ATOM 1274 C C . ALA A 1 163 ? -0.515 -10.700 -14.025 1.00 86.12 163 ALA A C 1
ATOM 1276 O O . ALA A 1 163 ? -0.170 -11.090 -15.150 1.00 86.12 163 ALA A O 1
ATOM 1277 N N . ILE A 1 164 ? -1.794 -10.500 -13.707 1.00 86.19 164 ILE A N 1
ATOM 1278 C CA . ILE A 1 164 ? -2.883 -10.512 -14.686 1.00 86.19 164 ILE A CA 1
ATOM 1279 C C . ILE A 1 164 ? -2.875 -9.141 -15.358 1.00 86.19 164 ILE A C 1
ATOM 1281 O O . ILE A 1 164 ? -3.155 -8.136 -14.709 1.00 86.19 164 ILE A O 1
ATOM 1285 N N . LEU A 1 165 ? -2.478 -9.091 -16.629 1.00 84.88 165 LEU A N 1
ATOM 1286 C CA . LEU A 1 165 ? -2.321 -7.833 -17.355 1.00 84.88 165 LEU A CA 1
ATOM 1287 C C . LEU A 1 165 ? -3.670 -7.379 -17.910 1.00 84.88 165 LEU A C 1
ATOM 1289 O O . LEU A 1 165 ? -4.373 -8.212 -18.481 1.00 84.88 165 LEU A O 1
ATOM 1293 N N . PRO A 1 166 ? -4.018 -6.087 -17.789 1.00 85.38 166 PRO A N 1
ATOM 1294 C CA . PRO A 1 166 ? -5.158 -5.543 -18.500 1.00 85.38 166 PRO A CA 1
ATOM 1295 C C . PRO A 1 166 ? -4.954 -5.654 -20.012 1.00 85.38 166 PRO A C 1
ATOM 1297 O O . PRO A 1 166 ? -3.852 -5.424 -20.520 1.00 85.38 166 PRO A O 1
ATOM 1300 N N . ASP A 1 167 ? -6.032 -5.952 -20.720 1.00 87.94 167 ASP A N 1
ATOM 1301 C CA . ASP A 1 167 ? -6.141 -5.834 -22.170 1.00 87.94 167 ASP A CA 1
ATOM 1302 C C . ASP A 1 167 ? -7.163 -4.742 -22.531 1.00 87.94 167 ASP A C 1
ATOM 1304 O O . ASP A 1 167 ?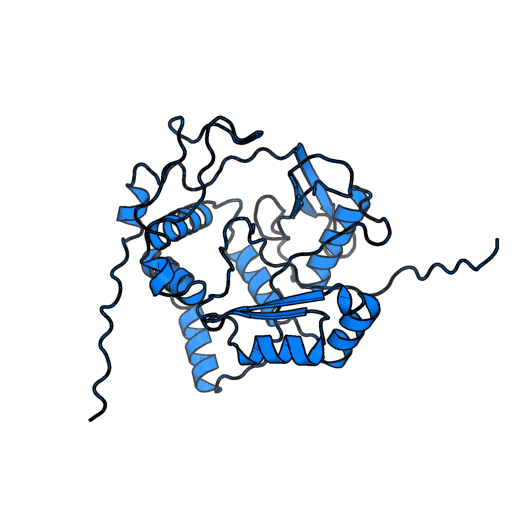 -7.754 -4.107 -21.651 1.00 87.94 167 ASP A O 1
ATOM 1308 N N . GLU A 1 168 ? -7.367 -4.515 -23.829 1.00 90.75 168 GLU A N 1
ATOM 1309 C CA . GLU A 1 168 ? -8.315 -3.519 -24.341 1.00 90.75 168 GLU A CA 1
ATOM 1310 C C . GLU A 1 168 ? -9.779 -3.761 -23.938 1.00 90.75 168 GLU A C 1
ATOM 1312 O O . GLU A 1 168 ? -10.616 -2.878 -24.126 1.00 90.75 168 GLU A O 1
ATOM 1317 N N . THR A 1 169 ? -10.105 -4.935 -23.387 1.00 87.50 169 THR A N 1
ATOM 1318 C CA . THR A 1 169 ? -11.460 -5.284 -22.949 1.00 87.50 169 THR A CA 1
ATOM 1319 C C . THR A 1 169 ? -11.730 -4.878 -21.504 1.00 87.50 169 THR A C 1
ATOM 1321 O O . THR A 1 169 ? -12.894 -4.785 -21.104 1.00 87.50 169 THR A O 1
ATOM 1324 N N . VAL A 1 170 ? -10.683 -4.599 -20.715 1.00 83.50 170 VAL A N 1
ATOM 1325 C CA . VAL A 1 170 ? -10.836 -4.165 -19.325 1.00 83.50 170 VAL A CA 1
ATOM 1326 C C . VAL A 1 170 ? -11.444 -2.759 -19.301 1.00 83.50 170 VAL A C 1
ATOM 1328 O O . VAL A 1 170 ? -10.803 -1.797 -19.738 1.00 83.50 170 VAL A O 1
ATOM 1331 N N . PRO A 1 171 ? -12.669 -2.591 -18.768 1.00 84.75 171 PRO A N 1
ATOM 1332 C CA . PRO A 1 171 ? -13.319 -1.293 -18.753 1.00 84.75 171 PRO A CA 1
ATOM 1333 C C . PRO A 1 171 ? -12.512 -0.309 -17.906 1.00 84.75 171 PRO A C 1
ATOM 1335 O O . PRO A 1 171 ? -12.005 -0.658 -16.839 1.00 84.75 171 PRO A O 1
ATOM 1338 N N . ARG A 1 172 ? -12.440 0.945 -18.369 1.00 86.56 172 ARG A N 1
ATOM 1339 C CA . ARG A 1 172 ? -11.746 2.042 -17.674 1.00 86.56 172 ARG A CA 1
ATOM 1340 C C . ARG A 1 172 ? -10.262 1.763 -17.409 1.00 86.56 172 ARG A C 1
ATOM 1342 O O . ARG A 1 172 ? -9.708 2.209 -16.409 1.00 86.56 172 ARG A O 1
ATOM 1349 N N . CYS A 1 173 ? -9.602 1.041 -18.310 1.00 87.94 173 CYS A N 1
ATOM 1350 C CA . CYS A 1 173 ? -8.149 0.983 -18.381 1.00 87.94 173 CYS A CA 1
ATOM 1351 C C . CYS A 1 173 ? -7.705 1.629 -19.696 1.00 87.94 173 CYS A C 1
ATOM 1353 O O . CYS A 1 173 ? -8.042 1.142 -20.775 1.00 87.94 173 CYS A O 1
ATOM 1355 N N . ARG A 1 174 ? -6.980 2.751 -19.629 1.00 90.88 174 ARG A N 1
ATOM 1356 C CA . ARG A 1 174 ? -6.491 3.424 -20.837 1.00 90.88 174 ARG A CA 1
ATOM 1357 C C . ARG A 1 174 ? -5.400 2.605 -21.507 1.00 90.88 174 ARG A C 1
ATOM 1359 O O . ARG A 1 174 ? -4.631 1.892 -20.853 1.00 90.88 174 ARG A O 1
ATOM 1366 N N . THR A 1 175 ? -5.286 2.836 -22.811 1.00 92.56 175 THR A N 1
ATOM 1367 C CA . THR A 1 175 ? -4.172 2.382 -23.636 1.00 92.56 175 THR A CA 1
ATOM 1368 C C . THR A 1 175 ? -2.837 2.720 -22.960 1.00 92.56 175 THR A C 1
ATOM 1370 O O . THR A 1 175 ? -2.620 3.884 -22.601 1.00 92.56 175 THR A O 1
ATOM 1373 N N . PRO A 1 176 ? -1.933 1.740 -22.782 1.00 92.31 176 PRO A N 1
ATOM 1374 C CA . PRO A 1 176 ? -0.617 2.005 -22.223 1.00 92.31 176 PRO A CA 1
ATOM 1375 C C . PRO A 1 176 ? 0.217 2.911 -23.134 1.00 92.31 176 PRO A C 1
ATOM 1377 O O . PRO A 1 176 ? -0.042 3.054 -24.334 1.00 92.31 176 PRO A O 1
ATOM 1380 N N . VAL A 1 177 ? 1.270 3.503 -22.568 1.00 86.44 177 VAL A N 1
ATOM 1381 C CA . VAL A 1 177 ? 2.253 4.264 -23.348 1.00 86.44 177 VAL A CA 1
ATOM 1382 C C . VAL A 1 177 ? 2.861 3.346 -24.414 1.00 86.44 177 VAL A C 1
ATOM 1384 O O . VAL A 1 177 ? 3.372 2.272 -24.104 1.00 86.44 177 VAL A O 1
ATOM 1387 N N . GLY A 1 178 ? 2.796 3.771 -25.677 1.00 87.00 178 GLY A N 1
ATOM 1388 C CA . GLY A 1 178 ? 3.259 2.973 -26.817 1.00 87.00 178 GLY A CA 1
ATOM 1389 C C . GLY A 1 178 ? 2.223 2.008 -27.407 1.00 87.00 178 GLY A C 1
ATOM 1390 O O . GLY A 1 178 ? 2.588 1.227 -28.281 1.00 87.00 178 GLY A O 1
ATOM 1391 N N . GLY A 1 179 ? 0.956 2.074 -26.981 1.00 89.94 179 GLY A N 1
ATOM 1392 C CA . GLY A 1 179 ? -0.126 1.246 -27.523 1.00 89.94 179 GLY A CA 1
ATOM 1393 C C . GLY A 1 179 ? -0.274 -0.101 -26.813 1.00 89.94 179 GLY A C 1
ATOM 1394 O O . GLY A 1 179 ? 0.635 -0.549 -26.116 1.00 89.94 179 GLY A O 1
ATOM 1395 N N . TRP A 1 180 ? -1.435 -0.738 -26.985 1.00 91.06 180 TRP A N 1
ATOM 1396 C CA . TRP A 1 180 ? -1.709 -2.080 -26.460 1.00 91.06 180 TRP A CA 1
ATOM 1397 C C . TRP A 1 180 ? -0.700 -3.127 -26.975 1.00 91.06 180 TRP A C 1
ATOM 1399 O O . TRP A 1 180 ? -0.194 -2.982 -28.093 1.00 91.06 180 TRP A O 1
ATOM 1409 N N . PRO A 1 181 ? -0.431 -4.205 -26.208 1.00 92.56 181 PRO A N 1
ATOM 1410 C CA . PRO A 1 181 ? -0.954 -4.519 -24.870 1.00 92.56 181 PRO A CA 1
ATOM 1411 C C . PRO A 1 181 ? -0.085 -3.970 -23.719 1.00 92.56 181 PRO A C 1
ATOM 1413 O O . PRO A 1 181 ? 1.057 -3.555 -23.927 1.00 92.56 181 PRO A O 1
ATOM 1416 N N . TYR A 1 182 ? -0.585 -4.033 -22.476 1.00 92.25 182 TYR A N 1
ATOM 1417 C CA . TYR A 1 182 ? 0.310 -3.980 -21.310 1.00 92.25 182 TYR A CA 1
ATOM 1418 C C . TYR A 1 182 ? 1.277 -5.160 -21.371 1.00 92.25 182 TYR A C 1
ATOM 1420 O O . TYR A 1 182 ? 0.886 -6.277 -21.713 1.00 92.25 182 TYR A O 1
ATOM 1428 N N . ARG A 1 183 ? 2.547 -4.927 -21.035 1.00 94.19 183 ARG A N 1
ATOM 1429 C CA . ARG A 1 183 ? 3.596 -5.933 -21.218 1.00 94.19 183 ARG A CA 1
ATOM 1430 C C . ARG A 1 183 ? 3.963 -6.627 -19.908 1.00 94.19 183 ARG A C 1
ATOM 1432 O O . ARG A 1 183 ? 3.834 -6.084 -18.802 1.00 94.19 183 ARG A O 1
ATOM 1439 N N . ARG A 1 184 ? 4.405 -7.874 -20.058 1.00 94.06 184 ARG A N 1
ATOM 1440 C CA . ARG A 1 184 ? 4.903 -8.721 -18.973 1.00 94.06 184 ARG A CA 1
ATOM 1441 C C . ARG A 1 184 ? 6.394 -8.459 -18.774 1.00 94.06 184 ARG A C 1
ATOM 1443 O O . ARG A 1 184 ? 7.108 -8.256 -19.751 1.00 94.06 184 ARG A O 1
ATOM 1450 N N . PHE A 1 185 ? 6.854 -8.470 -17.529 1.00 95.00 185 PHE A N 1
ATOM 1451 C CA . PHE A 1 185 ? 8.281 -8.464 -17.215 1.00 95.00 185 PHE A CA 1
ATOM 1452 C C . PHE A 1 185 ? 8.815 -9.900 -17.159 1.00 95.00 185 PHE A C 1
ATOM 1454 O O . PHE A 1 185 ? 8.053 -10.854 -17.037 1.00 95.00 185 PHE A O 1
ATOM 1461 N N . GLU A 1 186 ? 10.132 -10.076 -17.214 1.00 95.00 186 GLU A N 1
ATOM 1462 C CA . GLU A 1 186 ? 10.740 -11.413 -17.116 1.00 95.00 186 GLU A CA 1
ATOM 1463 C C . GLU A 1 186 ? 10.485 -12.092 -15.761 1.00 95.00 186 GLU A C 1
ATOM 1465 O O . GLU A 1 186 ? 10.411 -13.315 -15.675 1.00 95.00 186 GLU A O 1
ATOM 1470 N N . SER A 1 187 ? 10.337 -11.297 -14.698 1.00 95.25 187 SER A N 1
ATOM 1471 C CA . SER A 1 187 ? 10.185 -11.773 -13.328 1.00 95.25 187 SER A CA 1
ATOM 1472 C C . SER A 1 187 ? 9.332 -10.830 -12.492 1.00 95.25 187 SER A C 1
ATOM 1474 O O . SER A 1 187 ? 9.192 -9.634 -12.779 1.00 95.25 187 SER A O 1
ATOM 1476 N N . ASN A 1 188 ? 8.819 -11.368 -11.393 1.00 92.50 188 ASN A N 1
ATOM 1477 C CA . ASN A 1 188 ? 8.143 -10.600 -10.356 1.00 92.50 188 ASN A CA 1
ATOM 1478 C C . ASN A 1 188 ? 9.034 -9.492 -9.774 1.00 92.50 188 ASN A C 1
ATOM 1480 O O . ASN A 1 188 ? 8.561 -8.380 -9.517 1.00 92.50 188 ASN A O 1
ATOM 1484 N N . TYR A 1 189 ? 10.336 -9.761 -9.618 1.00 94.69 189 TYR A N 1
ATOM 1485 C CA . TYR A 1 189 ? 11.303 -8.733 -9.244 1.00 94.69 189 TYR A CA 1
ATOM 1486 C C . TYR A 1 189 ? 11.335 -7.590 -10.261 1.00 94.69 189 TYR A C 1
ATOM 1488 O O . TYR A 1 189 ? 11.243 -6.431 -9.864 1.00 94.69 189 TYR A O 1
ATOM 1496 N N . ALA A 1 190 ? 11.457 -7.894 -11.557 1.00 95.75 190 ALA A N 1
ATOM 1497 C CA . ALA A 1 190 ? 11.573 -6.874 -12.597 1.00 95.75 190 ALA A CA 1
ATOM 1498 C C . ALA A 1 190 ? 10.321 -5.982 -12.656 1.00 95.75 190 ALA A C 1
ATOM 1500 O O . ALA A 1 190 ? 10.447 -4.758 -12.739 1.00 95.75 190 ALA A O 1
ATOM 1501 N N . ARG A 1 191 ? 9.120 -6.561 -12.490 1.00 94.31 191 ARG A N 1
ATOM 1502 C CA . ARG A 1 191 ? 7.876 -5.785 -12.337 1.00 94.31 191 ARG A CA 1
ATOM 1503 C C . ARG A 1 191 ? 7.922 -4.871 -11.114 1.00 94.31 191 ARG A C 1
ATOM 1505 O O . ARG A 1 191 ? 7.644 -3.677 -11.236 1.00 94.31 191 ARG A O 1
ATOM 1512 N N . PHE A 1 192 ? 8.277 -5.406 -9.943 1.00 92.94 192 PHE A N 1
ATOM 1513 C CA . PHE A 1 192 ? 8.387 -4.608 -8.719 1.00 92.94 192 PHE A CA 1
ATOM 1514 C C . PHE A 1 192 ? 9.402 -3.468 -8.879 1.00 92.94 192 PHE A C 1
ATOM 1516 O O . PHE A 1 192 ? 9.115 -2.328 -8.517 1.00 92.94 192 PHE A O 1
ATOM 1523 N N . ALA A 1 193 ? 10.571 -3.758 -9.451 1.00 93.94 193 ALA A N 1
ATOM 1524 C CA . ALA A 1 193 ? 11.615 -2.779 -9.708 1.00 93.94 193 ALA A CA 1
ATOM 1525 C C . ALA A 1 193 ? 11.124 -1.673 -10.646 1.00 93.94 193 ALA A C 1
ATOM 1527 O O . ALA A 1 193 ? 11.327 -0.499 -10.347 1.00 93.94 193 ALA A O 1
ATOM 1528 N N . ALA A 1 194 ? 10.415 -2.017 -11.724 1.00 93.25 194 ALA A N 1
ATOM 1529 C CA . ALA A 1 194 ? 9.855 -1.033 -12.643 1.00 93.25 194 ALA A CA 1
ATOM 1530 C C . ALA A 1 194 ? 8.858 -0.096 -11.937 1.00 93.25 194 ALA A C 1
ATOM 1532 O O . ALA A 1 194 ? 8.930 1.126 -12.089 1.00 93.25 194 ALA A O 1
ATOM 1533 N N . GLN A 1 195 ? 7.969 -0.652 -11.108 1.00 92.00 195 GLN A N 1
ATOM 1534 C CA . GLN A 1 195 ? 7.000 0.116 -10.318 1.00 92.00 195 GLN A CA 1
ATOM 1535 C C . GLN A 1 195 ? 7.681 1.010 -9.274 1.00 92.00 195 GLN A C 1
ATOM 1537 O O . GLN A 1 195 ? 7.342 2.187 -9.146 1.00 92.00 195 GLN A O 1
ATOM 1542 N N . GLU A 1 196 ? 8.672 0.482 -8.556 1.00 88.88 196 GLU A N 1
ATOM 1543 C CA . GLU A 1 196 ? 9.425 1.236 -7.555 1.00 88.88 196 GLU A CA 1
ATOM 1544 C C . GLU A 1 196 ? 10.216 2.377 -8.200 1.00 88.88 196 GLU A C 1
ATOM 1546 O O . GLU A 1 196 ? 10.178 3.500 -7.706 1.00 88.88 196 GLU A O 1
ATOM 1551 N N . VAL A 1 197 ? 10.877 2.135 -9.333 1.00 89.69 197 VAL A N 1
ATOM 1552 C CA . VAL A 1 197 ? 11.606 3.169 -10.082 1.00 89.69 197 VAL A CA 1
ATOM 1553 C C . VAL A 1 197 ? 10.648 4.231 -10.614 1.00 89.69 197 VAL A C 1
ATOM 1555 O O . VAL A 1 197 ? 10.965 5.416 -10.540 1.00 89.69 197 VAL A O 1
ATOM 1558 N N . THR A 1 198 ? 9.468 3.835 -11.097 1.00 88.06 198 THR A N 1
ATOM 1559 C CA . THR A 1 198 ? 8.437 4.780 -11.554 1.00 88.06 198 THR A CA 1
ATOM 1560 C C . THR A 1 198 ? 7.991 5.685 -10.410 1.00 88.06 198 THR A C 1
ATOM 1562 O O . THR A 1 198 ? 8.022 6.906 -10.549 1.00 88.06 198 THR A O 1
ATOM 1565 N N . LYS A 1 199 ? 7.704 5.106 -9.238 1.00 86.44 199 LYS A N 1
ATOM 1566 C CA . LYS A 1 199 ? 7.384 5.857 -8.019 1.00 86.44 199 LYS A CA 1
ATOM 1567 C C . LYS A 1 199 ? 8.520 6.797 -7.603 1.00 86.44 199 LYS A C 1
ATOM 1569 O O . LYS A 1 199 ? 8.270 7.945 -7.277 1.00 86.44 199 LYS A O 1
ATOM 1574 N N . GLN A 1 200 ? 9.773 6.339 -7.619 1.00 84.69 200 GLN A N 1
ATOM 1575 C CA . GLN A 1 200 ? 10.932 7.162 -7.234 1.00 84.69 200 GLN A CA 1
ATOM 1576 C C . GLN A 1 200 ? 11.217 8.299 -8.235 1.00 84.69 200 GLN A C 1
ATOM 1578 O O . GLN A 1 200 ? 11.834 9.298 -7.862 1.00 84.69 200 GLN A O 1
ATOM 1583 N N . ARG A 1 201 ? 10.794 8.154 -9.500 1.00 88.25 201 ARG A N 1
ATOM 1584 C CA . ARG A 1 201 ? 10.888 9.196 -10.537 1.00 88.25 201 ARG A CA 1
ATOM 1585 C C . ARG A 1 201 ? 9.770 10.233 -10.450 1.00 88.25 201 ARG A C 1
ATOM 1587 O O . ARG A 1 201 ? 9.957 11.338 -10.955 1.00 88.25 201 ARG A O 1
ATOM 1594 N N . ASP A 1 202 ? 8.654 9.910 -9.804 1.00 88.06 202 ASP A N 1
ATOM 1595 C CA . ASP A 1 202 ? 7.558 10.845 -9.564 1.00 88.06 202 ASP A CA 1
ATOM 1596 C C . ASP A 1 202 ? 7.933 11.860 -8.471 1.00 88.06 202 ASP A C 1
ATOM 1598 O O . ASP A 1 202 ? 7.748 11.642 -7.273 1.00 88.06 202 ASP A O 1
ATOM 1602 N N . ARG A 1 203 ? 8.497 12.995 -8.898 1.00 88.88 203 ARG A N 1
ATOM 1603 C CA . ARG A 1 203 ? 8.977 14.049 -7.990 1.00 88.88 203 ARG A CA 1
ATOM 1604 C C . ARG A 1 203 ? 7.845 14.841 -7.338 1.00 88.88 203 ARG A C 1
ATOM 1606 O O . ARG A 1 203 ? 8.102 15.516 -6.341 1.00 88.88 203 ARG A O 1
ATOM 1613 N N . GLU A 1 204 ? 6.638 14.775 -7.892 1.00 89.38 204 GLU A N 1
ATOM 1614 C CA . GLU A 1 204 ? 5.471 15.496 -7.387 1.00 89.38 204 GLU A CA 1
ATOM 1615 C C . GLU A 1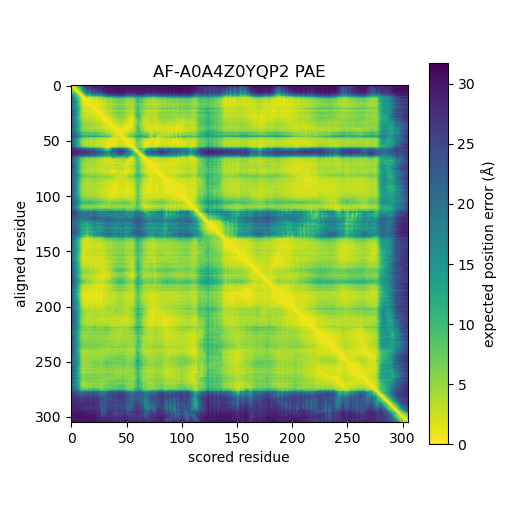 204 ? 4.669 14.628 -6.419 1.00 89.38 204 GLU A C 1
ATOM 1617 O O . GLU A 1 204 ? 4.340 15.081 -5.320 1.00 89.38 204 GLU A O 1
ATOM 1622 N N . GLY A 1 205 ? 4.395 13.375 -6.788 1.00 85.62 205 GLY A N 1
ATOM 1623 C CA . GLY A 1 205 ? 3.634 12.437 -5.972 1.00 85.62 205 GLY A CA 1
ATOM 1624 C C . GLY A 1 205 ? 4.450 11.737 -4.889 1.00 85.62 205 GLY A C 1
ATOM 1625 O O . GLY A 1 205 ? 3.927 11.459 -3.806 1.00 85.62 205 GLY A O 1
ATOM 1626 N N . PHE A 1 206 ? 5.749 11.510 -5.100 1.00 86.56 206 PHE A N 1
ATOM 1627 C CA . PHE A 1 206 ? 6.620 10.868 -4.116 1.00 86.56 206 PHE A CA 1
ATOM 1628 C C . PHE A 1 206 ? 7.731 11.805 -3.629 1.00 86.56 206 PHE A C 1
ATOM 1630 O O . PHE A 1 206 ? 8.852 11.840 -4.139 1.00 86.56 206 PHE A O 1
ATOM 1637 N N . THR A 1 207 ? 7.444 12.551 -2.558 1.00 87.56 207 THR A N 1
ATOM 1638 C CA . THR A 1 207 ? 8.439 13.435 -1.933 1.00 87.56 207 THR A CA 1
ATOM 1639 C C . THR A 1 207 ? 9.138 12.744 -0.759 1.00 87.56 207 THR A C 1
ATOM 1641 O O . THR A 1 207 ? 8.495 12.162 0.117 1.00 87.56 207 THR A O 1
ATOM 1644 N N . LYS A 1 208 ? 10.475 12.846 -0.683 1.00 86.81 208 LYS A N 1
ATOM 1645 C CA . LYS A 1 208 ? 11.244 12.305 0.457 1.00 86.81 208 LYS A CA 1
ATOM 1646 C C . LYS A 1 208 ? 10.796 12.887 1.810 1.00 86.81 208 LYS A C 1
ATOM 1648 O O . LYS A 1 208 ? 10.663 12.099 2.746 1.00 86.81 208 LYS A O 1
ATOM 1653 N N . PRO A 1 209 ? 10.535 14.208 1.947 1.00 90.44 209 PRO A N 1
ATOM 1654 C CA . PRO A 1 209 ? 10.020 14.765 3.197 1.00 90.44 209 PRO A CA 1
ATOM 1655 C C . PRO A 1 209 ? 8.645 14.206 3.582 1.00 90.44 209 PRO A C 1
ATOM 1657 O O . PRO A 1 209 ? 8.474 13.770 4.718 1.00 90.44 209 PRO A O 1
ATOM 1660 N N . GLY A 1 210 ? 7.689 14.153 2.645 1.00 88.94 210 GLY A N 1
ATOM 1661 C CA . GLY A 1 210 ? 6.346 13.623 2.907 1.00 88.94 210 GLY A CA 1
ATOM 1662 C C . GLY A 1 210 ? 6.371 12.150 3.317 1.00 88.94 210 GLY A C 1
ATOM 1663 O O . GLY A 1 210 ? 5.776 11.774 4.330 1.00 88.94 210 GLY A O 1
ATOM 1664 N N . PHE A 1 211 ? 7.159 11.335 2.610 1.00 84.94 211 PHE A N 1
ATOM 1665 C CA . PHE A 1 211 ? 7.383 9.935 2.966 1.00 84.94 211 PHE A CA 1
ATOM 1666 C C . PHE A 1 211 ? 8.002 9.781 4.365 1.00 84.94 211 PHE A C 1
ATOM 1668 O O . PHE A 1 211 ? 7.516 8.992 5.176 1.00 84.94 211 PHE A O 1
ATOM 1675 N N . LEU A 1 212 ? 9.040 10.563 4.688 1.00 86.25 212 LEU A N 1
ATOM 1676 C CA . LEU A 1 212 ? 9.690 10.519 6.000 1.00 86.25 212 LEU A CA 1
ATOM 1677 C C . LEU A 1 212 ? 8.714 10.870 7.133 1.00 86.25 212 LEU A C 1
ATOM 1679 O O . LEU A 1 212 ? 8.709 10.196 8.162 1.00 86.25 212 LEU A O 1
ATOM 1683 N N . LEU A 1 213 ? 7.855 11.874 6.943 1.00 89.44 213 LEU A N 1
ATOM 1684 C CA . LEU A 1 213 ? 6.837 12.239 7.931 1.00 89.44 213 LEU A CA 1
ATOM 1685 C C . LEU A 1 213 ? 5.832 11.101 8.175 1.00 89.44 213 LEU A C 1
ATOM 1687 O O . LEU A 1 213 ? 5.432 10.887 9.321 1.00 89.44 213 LEU A O 1
ATOM 1691 N N . GLN A 1 214 ? 5.468 10.320 7.150 1.00 84.50 214 GLN A N 1
ATOM 1692 C CA . GLN A 1 214 ? 4.633 9.124 7.332 1.00 84.50 214 GLN A CA 1
ATOM 1693 C C . GLN A 1 214 ? 5.362 7.998 8.072 1.00 84.50 214 GLN A C 1
ATOM 1695 O O . GLN A 1 214 ? 4.784 7.392 8.975 1.00 84.50 214 GLN A O 1
ATOM 1700 N N . VAL A 1 215 ? 6.634 7.742 7.746 1.00 81.06 215 VAL A N 1
ATOM 1701 C CA . VAL A 1 215 ? 7.460 6.752 8.463 1.00 81.06 215 VAL A CA 1
ATOM 1702 C C . VAL A 1 215 ? 7.553 7.107 9.946 1.00 81.06 215 VAL A C 1
ATOM 1704 O O . VAL A 1 215 ? 7.362 6.254 10.810 1.00 81.06 215 VAL A O 1
ATOM 1707 N N . ILE A 1 216 ? 7.778 8.384 10.245 1.00 81.94 216 ILE A N 1
ATOM 1708 C CA . ILE A 1 216 ? 7.814 8.917 11.605 1.00 81.94 216 ILE A CA 1
ATOM 1709 C C . ILE A 1 216 ? 6.454 8.741 12.308 1.00 81.94 216 ILE A C 1
ATOM 1711 O O . ILE A 1 216 ? 6.399 8.282 13.451 1.00 81.94 216 ILE A O 1
ATOM 1715 N N . ALA A 1 217 ? 5.348 9.055 11.628 1.00 85.19 217 ALA A N 1
ATOM 1716 C CA . ALA A 1 217 ? 3.998 8.877 12.162 1.00 85.19 217 ALA A CA 1
ATOM 1717 C C . ALA A 1 217 ? 3.671 7.408 12.477 1.00 85.19 217 ALA A C 1
ATOM 1719 O O . ALA A 1 217 ? 3.018 7.130 13.484 1.00 85.19 217 ALA A O 1
ATOM 1720 N N . ALA A 1 218 ? 4.126 6.479 11.632 1.00 79.69 218 ALA A N 1
ATOM 1721 C CA . ALA A 1 218 ? 3.994 5.045 11.856 1.00 79.69 218 ALA A CA 1
ATOM 1722 C C . ALA A 1 218 ? 4.875 4.573 13.023 1.00 79.69 218 ALA A C 1
ATOM 1724 O O . ALA A 1 218 ? 4.406 3.818 13.868 1.00 79.69 218 ALA A O 1
ATOM 1725 N N . GLY A 1 219 ? 6.114 5.065 13.121 1.00 74.19 219 GLY A N 1
ATOM 1726 C CA . GLY A 1 219 ? 7.042 4.715 14.202 1.00 74.19 219 GLY A CA 1
ATOM 1727 C C . GLY A 1 219 ? 6.584 5.161 15.596 1.00 74.19 219 GLY A C 1
ATOM 1728 O O . GLY A 1 219 ? 6.921 4.513 16.582 1.00 74.19 219 GLY A O 1
ATOM 1729 N N . TRP A 1 220 ? 5.792 6.235 15.688 1.00 77.50 220 TRP A N 1
ATOM 1730 C CA . TRP A 1 220 ? 5.154 6.676 16.938 1.00 77.50 220 TRP A CA 1
ATOM 1731 C C . TRP A 1 220 ? 3.741 6.125 17.155 1.00 77.50 220 TRP A C 1
ATOM 1733 O O . TRP A 1 220 ? 3.120 6.432 18.175 1.00 77.50 220 TRP A O 1
ATOM 1743 N N . HIS A 1 221 ? 3.202 5.335 16.224 1.00 81.25 221 HIS A N 1
ATOM 1744 C CA . HIS A 1 221 ? 1.898 4.717 16.419 1.00 81.25 221 HIS A CA 1
ATOM 1745 C C . HIS A 1 221 ? 1.994 3.606 17.463 1.00 81.25 221 HIS A C 1
ATOM 1747 O O . HIS A 1 221 ? 2.820 2.703 17.363 1.00 81.25 221 HIS A O 1
ATOM 1753 N N . HIS A 1 222 ? 1.097 3.648 18.442 1.00 80.12 222 HIS A N 1
ATOM 1754 C CA . HIS A 1 222 ? 0.972 2.595 19.433 1.00 80.12 222 HIS A CA 1
ATOM 1755 C C . HIS A 1 222 ? -0.497 2.375 19.787 1.00 80.12 222 HIS A C 1
ATOM 1757 O O . HIS A 1 222 ? -1.264 3.329 19.961 1.00 80.12 222 HIS A O 1
ATOM 1763 N N . LYS A 1 223 ? -0.868 1.101 19.923 1.00 80.88 223 LYS A N 1
ATOM 1764 C CA . LYS A 1 223 ? -2.135 0.659 20.498 1.00 80.88 223 LYS A CA 1
ATOM 1765 C C . LYS A 1 223 ? -1.843 -0.367 21.577 1.00 80.88 223 LYS A C 1
ATOM 1767 O O . LYS A 1 223 ? -1.169 -1.361 21.314 1.00 80.88 223 LYS A O 1
ATOM 1772 N N . SER A 1 224 ? -2.367 -0.130 22.775 1.00 86.19 224 SER A N 1
ATOM 1773 C CA . SER A 1 224 ? -2.261 -1.102 23.859 1.00 86.19 224 SER A CA 1
ATOM 1774 C C . SER A 1 224 ? -3.132 -2.327 23.572 1.00 86.19 224 SER A C 1
ATOM 1776 O O . SER A 1 224 ? -4.106 -2.252 22.817 1.00 86.19 224 SER A O 1
ATOM 1778 N N . ALA A 1 225 ? -2.841 -3.452 24.231 1.00 88.62 225 ALA A N 1
ATOM 1779 C CA . ALA A 1 225 ? -3.682 -4.645 24.139 1.00 88.62 225 ALA A CA 1
ATOM 1780 C C . ALA A 1 225 ? -5.149 -4.346 24.508 1.00 88.62 225 ALA A C 1
ATOM 1782 O O . ALA A 1 225 ? -6.059 -4.844 23.856 1.00 88.62 225 ALA A O 1
ATOM 1783 N N . ALA A 1 226 ? -5.391 -3.490 25.509 1.00 91.56 226 ALA A N 1
ATOM 1784 C CA . ALA A 1 226 ? -6.741 -3.073 25.893 1.00 91.56 226 ALA A CA 1
ATOM 1785 C C . ALA A 1 226 ? -7.449 -2.286 24.776 1.00 91.56 226 ALA A C 1
ATOM 1787 O O . ALA A 1 226 ? -8.614 -2.545 24.492 1.00 91.56 226 ALA A O 1
ATOM 1788 N N . GLN A 1 227 ? -6.739 -1.377 24.098 1.00 87.44 227 GLN A N 1
ATOM 1789 C CA . GLN A 1 227 ? -7.291 -0.629 22.964 1.00 87.44 227 GLN A CA 1
ATOM 1790 C C . GLN A 1 227 ? -7.580 -1.536 21.761 1.00 87.44 227 GLN A C 1
ATOM 1792 O O . GLN A 1 227 ? -8.573 -1.329 21.070 1.00 87.44 227 GLN A O 1
ATOM 1797 N N . LEU A 1 228 ? -6.739 -2.542 21.502 1.00 87.00 228 LEU A N 1
ATOM 1798 C CA . LEU A 1 228 ? -6.979 -3.520 20.436 1.00 87.00 228 LEU A CA 1
ATOM 1799 C C . LEU A 1 228 ? -8.189 -4.408 20.744 1.00 87.00 228 LEU A C 1
ATOM 1801 O O . LEU A 1 228 ? -9.017 -4.609 19.860 1.00 87.00 228 LEU A O 1
ATOM 1805 N N . ARG A 1 229 ? -8.355 -4.858 21.995 1.00 88.81 229 ARG A N 1
ATOM 1806 C CA . ARG A 1 229 ? -9.571 -5.569 22.429 1.00 88.81 229 ARG A CA 1
ATOM 1807 C C . ARG A 1 229 ? -10.815 -4.700 22.266 1.00 88.81 229 ARG A C 1
ATOM 1809 O O . ARG A 1 229 ? -11.792 -5.150 21.682 1.00 88.81 229 ARG A O 1
ATOM 1816 N N . GLU A 1 230 ? -10.751 -3.436 22.692 1.00 89.62 230 GLU A N 1
ATOM 1817 C CA . GLU A 1 230 ? -11.854 -2.481 22.530 1.00 89.62 230 GLU A CA 1
ATOM 1818 C C . GLU A 1 230 ? -12.241 -2.301 21.051 1.00 89.62 230 GLU A C 1
ATOM 1820 O O . GLU A 1 230 ? -13.427 -2.237 20.726 1.00 89.62 230 GLU A O 1
ATOM 1825 N N . ILE A 1 231 ? -11.259 -2.252 20.142 1.00 87.38 231 ILE A N 1
ATOM 1826 C CA . ILE A 1 231 ? -11.509 -2.237 18.693 1.00 87.38 231 ILE A CA 1
ATOM 1827 C C . ILE A 1 231 ? -12.201 -3.533 18.260 1.00 87.38 231 ILE A C 1
ATOM 1829 O O . ILE A 1 231 ? -13.218 -3.464 17.572 1.00 87.38 231 ILE A O 1
ATOM 1833 N N . GLY A 1 232 ? -11.688 -4.692 18.681 1.00 85.50 232 GLY A N 1
ATOM 1834 C CA . GLY A 1 232 ? -12.281 -5.998 18.391 1.00 85.50 232 GLY A CA 1
ATOM 1835 C C . GLY A 1 232 ? -13.748 -6.089 18.814 1.00 85.50 232 GLY A C 1
ATOM 1836 O O . GLY A 1 232 ? -14.590 -6.561 18.049 1.00 85.50 232 GLY A O 1
ATOM 1837 N N . ASP A 1 233 ? -14.072 -5.573 19.997 1.00 90.31 233 ASP A N 1
ATOM 1838 C CA . ASP A 1 233 ? -15.420 -5.616 20.562 1.00 90.31 233 ASP A CA 1
ATOM 1839 C C . ASP A 1 233 ? -16.367 -4.639 19.850 1.00 90.31 233 ASP A C 1
ATOM 1841 O O . ASP A 1 233 ? -17.475 -5.018 19.473 1.00 90.31 233 ASP A O 1
ATOM 1845 N N . LYS A 1 234 ? -15.920 -3.405 19.576 1.00 87.19 234 LYS A N 1
ATOM 1846 C CA . LYS A 1 234 ? -16.733 -2.398 18.868 1.00 87.19 234 LYS A CA 1
ATOM 1847 C C . LYS A 1 234 ? -16.978 -2.751 17.408 1.00 87.19 234 LYS A C 1
ATOM 1849 O O . LYS A 1 234 ? -18.088 -2.585 16.909 1.00 87.19 234 LYS A O 1
ATOM 1854 N N . VAL A 1 235 ? -15.946 -3.229 16.714 1.00 86.12 235 VAL A N 1
ATOM 1855 C CA . VAL A 1 235 ? -16.071 -3.692 15.327 1.00 86.12 235 VAL A CA 1
ATOM 1856 C C . VAL A 1 235 ? -16.822 -5.008 15.276 1.00 86.12 235 VAL A C 1
ATOM 1858 O O . VAL A 1 235 ? -17.441 -5.290 14.265 1.00 86.12 235 VAL A O 1
ATOM 1861 N N . GLY A 1 236 ? -16.854 -5.800 16.344 1.00 87.12 236 GLY A N 1
ATOM 1862 C CA . GLY A 1 236 ? -17.404 -7.148 16.340 1.00 87.12 236 GLY A CA 1
ATOM 1863 C C . GLY A 1 236 ? -16.414 -8.121 15.708 1.00 87.12 236 GLY A C 1
ATOM 1864 O O . GLY A 1 236 ? -16.241 -8.158 14.492 1.00 87.12 236 GLY A O 1
ATOM 1865 N N . ARG A 1 237 ? -15.794 -8.945 16.550 1.00 87.94 237 ARG A N 1
ATOM 1866 C CA . ARG A 1 237 ? -14.667 -9.824 16.207 1.00 87.94 237 ARG A CA 1
ATOM 1867 C C . ARG A 1 237 ? -14.904 -10.689 14.974 1.00 87.94 237 ARG A C 1
ATOM 1869 O O . ARG A 1 237 ? -14.013 -10.796 14.141 1.00 87.94 237 ARG A O 1
ATOM 1876 N N . GLN A 1 238 ? -16.115 -11.224 14.803 1.00 89.56 238 GLN A N 1
ATOM 1877 C CA . GLN A 1 238 ? -16.500 -12.055 13.649 1.00 89.56 238 GLN A CA 1
ATOM 1878 C C . GLN A 1 238 ? -16.381 -11.347 12.289 1.00 89.56 238 GLN A C 1
ATOM 1880 O O . GLN A 1 238 ? -16.374 -11.999 11.251 1.00 89.56 238 GLN A O 1
ATOM 1885 N N . ARG A 1 239 ? -16.262 -10.015 12.286 1.00 83.50 239 ARG A N 1
ATOM 1886 C CA . ARG A 1 239 ? -16.100 -9.180 11.089 1.00 83.50 239 ARG A CA 1
ATOM 1887 C C . ARG A 1 239 ? -14.641 -8.832 10.793 1.00 83.50 239 ARG A C 1
ATOM 1889 O O . ARG A 1 239 ? -14.371 -8.086 9.858 1.00 83.50 239 ARG A O 1
ATOM 1896 N N . ILE A 1 240 ? -13.705 -9.341 11.591 1.00 83.12 240 ILE A N 1
ATOM 1897 C CA . ILE A 1 240 ? -12.279 -9.051 11.467 1.00 83.12 240 ILE A CA 1
ATOM 1898 C C . ILE A 1 240 ? -11.562 -10.290 10.936 1.00 83.12 240 ILE A C 1
ATOM 1900 O O . ILE A 1 240 ? -11.677 -11.379 11.503 1.00 83.12 240 ILE A O 1
ATOM 1904 N N . LEU A 1 241 ? -10.784 -10.084 9.874 1.00 85.44 241 LEU A N 1
ATOM 1905 C CA . LEU A 1 241 ? -9.819 -11.035 9.342 1.00 85.44 241 LEU A CA 1
ATOM 1906 C C . LEU A 1 241 ? -8.409 -10.468 9.519 1.00 85.44 241 LEU A C 1
ATOM 1908 O O . LEU A 1 241 ? -8.139 -9.345 9.098 1.00 85.44 241 LEU A O 1
ATOM 1912 N N . VAL A 1 242 ? -7.506 -11.256 10.101 1.00 84.62 242 VAL A N 1
ATOM 1913 C CA . VAL A 1 242 ? -6.068 -10.946 10.134 1.00 84.62 242 VAL A CA 1
ATOM 1914 C C . VAL A 1 242 ? -5.309 -11.979 9.307 1.00 84.62 242 VAL A C 1
ATOM 1916 O O . VAL A 1 242 ? -5.428 -13.174 9.560 1.00 84.62 242 VAL A O 1
ATOM 1919 N N . ILE A 1 243 ? -4.516 -11.530 8.334 1.00 84.19 243 ILE A N 1
ATOM 1920 C CA . ILE A 1 243 ? -3.629 -12.386 7.535 1.00 84.19 243 ILE A CA 1
ATOM 1921 C C . ILE A 1 243 ? -2.189 -11.944 7.796 1.00 84.19 243 ILE A C 1
ATOM 1923 O O . ILE A 1 243 ? -1.902 -10.751 7.721 1.00 84.19 243 ILE A O 1
ATOM 1927 N N . HIS A 1 244 ? -1.291 -12.885 8.095 1.00 85.00 244 HIS A N 1
ATOM 1928 C CA . HIS A 1 244 ? 0.137 -12.611 8.301 1.00 85.00 244 HIS A CA 1
ATOM 1929 C C . HIS A 1 244 ? 1.007 -13.634 7.572 1.00 85.00 244 HIS A C 1
ATOM 1931 O O . HIS A 1 244 ? 0.637 -14.801 7.496 1.00 85.00 244 HIS A O 1
ATOM 1937 N N . GLY A 1 245 ? 2.150 -13.217 7.029 1.00 87.25 245 GLY A N 1
ATOM 1938 C CA . GLY A 1 245 ? 3.035 -14.082 6.242 1.00 87.25 245 GLY A CA 1
ATOM 1939 C C . GLY A 1 245 ? 4.258 -14.550 7.023 1.00 87.25 245 GLY A C 1
ATOM 1940 O O . GLY A 1 245 ? 4.800 -13.779 7.818 1.00 87.25 245 GLY A O 1
ATOM 1941 N N . THR A 1 246 ? 4.699 -15.798 6.830 1.00 88.44 246 THR A N 1
ATOM 1942 C CA . THR A 1 246 ? 5.898 -16.314 7.522 1.00 88.44 246 THR A CA 1
ATOM 1943 C C . THR A 1 246 ? 7.210 -15.727 6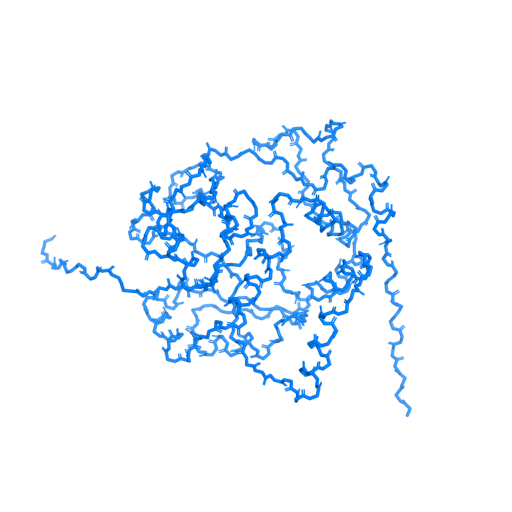.999 1.00 88.44 246 THR A C 1
ATOM 1945 O O . THR A 1 246 ? 8.182 -15.662 7.748 1.00 88.44 246 THR A O 1
ATOM 1948 N N . GLU A 1 247 ? 7.212 -15.215 5.768 1.00 85.50 247 GLU A N 1
ATOM 1949 C CA . GLU A 1 247 ? 8.348 -14.566 5.099 1.00 85.50 247 GLU A CA 1
ATOM 1950 C C . GLU A 1 247 ? 8.283 -13.022 5.187 1.00 85.50 247 GLU A C 1
ATOM 1952 O O . GLU A 1 247 ? 9.039 -12.333 4.502 1.00 85.50 247 GLU A O 1
ATOM 1957 N N . ASP A 1 248 ? 7.396 -12.428 6.003 1.00 81.81 248 ASP A N 1
ATOM 1958 C CA . ASP A 1 248 ? 7.407 -10.974 6.240 1.00 81.81 248 ASP A CA 1
ATOM 1959 C C . ASP A 1 248 ? 8.646 -10.572 7.061 1.00 81.81 248 ASP A C 1
ATOM 1961 O O . ASP A 1 248 ? 8.756 -10.851 8.260 1.00 81.81 248 ASP A O 1
ATOM 1965 N N . ARG A 1 249 ? 9.589 -9.889 6.401 1.00 80.25 249 ARG A N 1
ATOM 1966 C CA . ARG A 1 249 ? 10.849 -9.428 7.004 1.00 80.25 249 ARG A CA 1
ATOM 1967 C C . ARG A 1 249 ? 10.794 -7.991 7.512 1.00 80.25 249 ARG A C 1
ATOM 1969 O O . ARG A 1 249 ? 11.750 -7.540 8.136 1.00 80.25 249 ARG A O 1
ATOM 1976 N N . ILE A 1 250 ? 9.692 -7.271 7.289 1.00 77.56 250 ILE A N 1
ATOM 1977 C CA . ILE A 1 250 ? 9.495 -5.955 7.905 1.00 77.56 250 ILE A CA 1
ATOM 1978 C C . ILE A 1 250 ? 8.724 -6.092 9.225 1.00 77.56 250 ILE A C 1
ATOM 1980 O O . ILE A 1 250 ? 9.038 -5.399 10.191 1.00 77.56 250 ILE A O 1
ATOM 1984 N N . ILE A 1 251 ? 7.703 -6.950 9.278 1.00 78.00 251 ILE A N 1
ATOM 1985 C CA . ILE A 1 251 ? 6.941 -7.254 10.494 1.00 78.00 251 ILE A CA 1
ATOM 1986 C C . ILE A 1 251 ? 7.040 -8.751 10.743 1.00 78.00 251 ILE A C 1
ATOM 1988 O O . ILE A 1 251 ? 6.306 -9.553 10.168 1.00 78.00 251 ILE A O 1
ATOM 1992 N N . SER A 1 25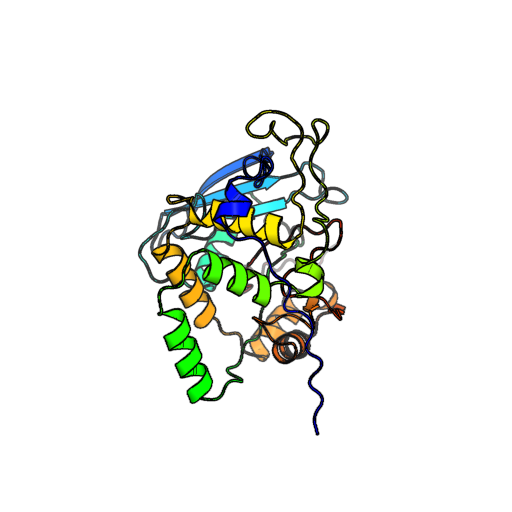2 ? 7.943 -9.129 11.641 1.00 81.88 252 SER A N 1
ATOM 1993 C CA . SER A 1 252 ? 8.172 -10.539 11.931 1.00 81.88 252 SER A CA 1
ATOM 1994 C C . SER A 1 252 ? 6.916 -11.233 12.476 1.00 81.88 252 SER A C 1
ATOM 1996 O O . SER A 1 252 ? 6.075 -10.630 13.148 1.00 81.88 252 SER A O 1
ATOM 1998 N N . VAL A 1 253 ? 6.813 -12.540 12.227 1.00 87.00 253 VAL A N 1
ATOM 1999 C CA . VAL A 1 253 ? 5.677 -13.393 12.625 1.00 87.00 253 VAL A CA 1
ATOM 2000 C C . VAL A 1 253 ? 5.234 -13.235 14.089 1.00 87.00 253 VAL A C 1
ATOM 2002 O O . VAL A 1 253 ? 4.023 -13.210 14.324 1.00 87.00 253 VAL A O 1
ATOM 2005 N N . PRO A 1 254 ? 6.132 -13.094 15.090 1.00 87.38 254 PRO A N 1
ATOM 2006 C CA . PRO A 1 254 ? 5.713 -12.865 16.474 1.00 87.38 254 PRO A CA 1
ATOM 2007 C C . PRO A 1 254 ? 4.809 -11.637 16.650 1.00 87.38 254 PRO A C 1
ATOM 2009 O O . PRO A 1 254 ? 3.858 -11.687 17.427 1.00 87.38 254 PRO A O 1
ATOM 2012 N N . HIS A 1 255 ? 5.046 -10.563 15.895 1.00 82.06 255 HIS A N 1
ATOM 2013 C CA . HIS A 1 255 ? 4.224 -9.353 15.931 1.00 82.06 255 HIS A CA 1
ATOM 2014 C C . HIS A 1 255 ? 2.838 -9.576 15.319 1.00 82.06 255 HIS A C 1
ATOM 2016 O O . HIS A 1 255 ? 1.837 -9.122 15.872 1.00 82.06 255 HIS A O 1
ATOM 2022 N N . GLY A 1 256 ? 2.762 -10.328 14.216 1.00 84.62 256 GLY A N 1
ATOM 2023 C CA . GLY A 1 256 ? 1.489 -10.753 13.630 1.00 84.62 256 GLY A CA 1
ATOM 2024 C C . GLY A 1 256 ? 0.670 -11.613 14.594 1.00 84.62 256 GLY A C 1
ATOM 2025 O O . GLY A 1 256 ? -0.511 -11.355 14.821 1.00 84.62 256 GLY A O 1
ATOM 2026 N N . ARG A 1 257 ? 1.316 -12.589 15.246 1.00 88.44 257 ARG A N 1
ATOM 2027 C CA . ARG A 1 257 ? 0.687 -13.436 16.275 1.00 88.44 257 ARG A CA 1
ATOM 2028 C C . ARG A 1 257 ? 0.198 -12.626 17.472 1.00 88.44 257 ARG A C 1
ATOM 2030 O O . ARG A 1 257 ? -0.911 -12.856 17.939 1.00 88.44 257 ARG A O 1
ATOM 2037 N N . LYS A 1 258 ? 0.975 -11.640 17.918 1.00 87.31 258 LYS A N 1
ATOM 2038 C CA . LYS A 1 258 ? 0.585 -10.729 18.998 1.00 87.31 258 LYS A CA 1
ATOM 2039 C C . LYS A 1 258 ? -0.631 -9.877 18.634 1.00 87.31 258 LYS A C 1
ATOM 2041 O O . LYS A 1 258 ? -1.533 -9.715 19.451 1.00 87.31 258 LYS A O 1
ATOM 2046 N N . LEU A 1 259 ? -0.699 -9.372 17.399 1.00 86.88 259 LEU A N 1
ATOM 2047 C CA . LEU A 1 259 ? -1.888 -8.669 16.914 1.00 86.88 259 LEU A CA 1
ATOM 2048 C C . LEU A 1 259 ? -3.121 -9.582 16.960 1.00 86.88 259 LEU A C 1
ATOM 2050 O O . LEU A 1 259 ? -4.166 -9.155 17.443 1.00 86.88 259 LEU A O 1
ATOM 2054 N N . ILE A 1 260 ? -2.994 -10.834 16.508 1.00 88.25 260 ILE A N 1
ATOM 2055 C CA . ILE A 1 260 ? -4.070 -11.836 16.569 1.00 88.25 260 ILE A CA 1
ATOM 2056 C C . ILE A 1 260 ? -4.493 -12.095 18.021 1.00 88.25 260 ILE A C 1
ATOM 2058 O O . ILE A 1 260 ? -5.686 -12.106 18.314 1.00 88.25 260 ILE A O 1
ATOM 2062 N N . GLU A 1 261 ? -3.536 -12.253 18.934 1.00 91.62 261 GLU A N 1
ATOM 2063 C CA . GLU A 1 261 ? -3.793 -12.491 20.357 1.00 91.62 261 GLU A CA 1
ATOM 2064 C C . GLU A 1 261 ? -4.541 -11.327 21.019 1.00 91.62 261 GLU A C 1
ATOM 2066 O O . GLU A 1 261 ? -5.493 -11.542 21.769 1.00 91.62 261 GLU A O 1
ATOM 2071 N N . TYR A 1 262 ? -4.132 -10.087 20.745 1.00 89.25 262 TYR A N 1
ATOM 2072 C CA . TYR A 1 262 ? -4.730 -8.906 21.367 1.00 89.25 262 TYR A CA 1
ATOM 2073 C C . TYR A 1 262 ? -6.074 -8.531 20.742 1.00 89.25 262 TYR A C 1
ATOM 2075 O O . TYR A 1 262 ? -6.994 -8.152 21.464 1.00 89.25 262 TYR A O 1
ATOM 2083 N N . LEU A 1 263 ? -6.197 -8.629 19.416 1.00 87.69 263 LEU A N 1
ATOM 2084 C CA . LEU A 1 263 ? -7.408 -8.254 18.683 1.00 87.69 263 LEU A CA 1
ATOM 2085 C C . LEU A 1 263 ? -8.484 -9.345 18.740 1.00 87.69 263 LEU A C 1
ATOM 2087 O O . LEU A 1 263 ? -9.672 -9.030 18.703 1.00 87.69 263 LEU A O 1
ATOM 2091 N N . GLN A 1 264 ? -8.068 -10.613 18.834 1.00 91.94 264 GLN A N 1
ATOM 2092 C CA . GLN A 1 264 ? -8.930 -11.798 18.857 1.00 91.94 264 GLN A CA 1
ATOM 2093 C C . GLN A 1 264 ? -9.959 -11.795 17.706 1.00 91.94 264 GLN A C 1
ATOM 2095 O O . GLN A 1 264 ? -11.169 -11.823 17.958 1.00 91.94 264 GLN A O 1
ATOM 2100 N N . PRO A 1 265 ? -9.500 -11.711 16.440 1.00 89.12 265 PRO A N 1
ATOM 2101 C CA . PRO A 1 265 ? -10.380 -11.656 15.277 1.00 89.12 265 PRO A CA 1
ATOM 2102 C C . PRO A 1 265 ? -11.143 -12.975 15.103 1.00 89.12 265 PRO A C 1
ATOM 2104 O O . PRO A 1 265 ? -10.660 -14.041 15.481 1.00 89.12 265 PRO A O 1
ATOM 2107 N N . GLY A 1 266 ? -12.318 -12.919 14.479 1.00 84.44 266 GLY A N 1
ATOM 2108 C CA . GLY A 1 266 ? -13.130 -14.103 14.189 1.00 84.44 266 GLY A CA 1
ATOM 2109 C C . GLY A 1 266 ? -12.453 -15.052 13.208 1.00 84.44 266 GLY A C 1
ATOM 2110 O O . GLY A 1 266 ? -12.663 -16.261 13.272 1.00 84.44 266 GLY A O 1
ATOM 2111 N N . LYS A 1 267 ? -11.583 -14.521 12.340 1.00 87.00 267 LYS A N 1
ATOM 2112 C CA . LYS A 1 267 ? -10.694 -15.325 11.507 1.00 87.00 267 LYS A CA 1
ATOM 2113 C C . LYS A 1 267 ? -9.281 -14.759 11.522 1.00 87.00 267 LYS A C 1
ATOM 2115 O O . LYS A 1 267 ? -9.066 -13.556 11.385 1.00 87.00 267 LYS A O 1
ATOM 2120 N N . SER A 1 268 ? -8.299 -15.641 11.645 1.00 86.69 268 SER A N 1
ATOM 2121 C CA . SER A 1 268 ? -6.903 -15.299 11.403 1.00 86.69 268 SER A CA 1
ATOM 2122 C C . SER A 1 268 ? -6.210 -16.395 10.609 1.00 86.69 268 SER A C 1
ATOM 2124 O O . SER A 1 268 ? -6.578 -17.564 10.714 1.00 86.69 268 SER A O 1
ATOM 2126 N N . VAL A 1 269 ? -5.246 -16.008 9.778 1.00 86.94 269 VAL A N 1
ATOM 2127 C CA . VAL A 1 269 ? -4.470 -16.928 8.948 1.00 86.94 269 VAL A CA 1
ATOM 2128 C C . VAL A 1 269 ? -3.009 -16.500 8.980 1.00 86.94 269 VAL A C 1
ATOM 2130 O O . VAL A 1 269 ? -2.684 -15.365 8.637 1.00 86.94 269 VAL A O 1
ATOM 2133 N N . VAL A 1 270 ? -2.125 -17.413 9.376 1.00 87.06 270 VAL A N 1
ATOM 2134 C CA . VAL A 1 270 ? -0.684 -17.263 9.162 1.00 87.06 270 VAL A CA 1
ATOM 2135 C C . VAL A 1 270 ? -0.324 -18.120 7.956 1.00 87.06 270 VAL A C 1
ATOM 2137 O O . VAL A 1 270 ? -0.454 -19.340 8.018 1.00 87.06 270 VAL A O 1
ATOM 2140 N N . VAL A 1 271 ? 0.042 -17.479 6.851 1.00 87.56 271 VAL A N 1
ATOM 2141 C CA . VAL A 1 271 ? 0.281 -18.137 5.563 1.00 87.56 271 VAL A CA 1
ATOM 2142 C C . VAL A 1 271 ? 1.766 -18.436 5.428 1.00 87.56 271 VAL A C 1
ATOM 2144 O O . VAL A 1 271 ? 2.593 -17.519 5.449 1.00 87.56 271 VAL A O 1
ATOM 2147 N N . ASP A 1 272 ? 2.094 -19.719 5.291 1.00 88.00 272 ASP A N 1
ATOM 2148 C CA . ASP A 1 272 ? 3.473 -20.143 5.093 1.00 88.00 272 ASP A CA 1
ATOM 2149 C C . ASP A 1 272 ? 3.998 -19.747 3.705 1.00 88.00 272 ASP A C 1
ATOM 2151 O O . ASP A 1 272 ? 3.253 -19.765 2.724 1.00 88.00 272 ASP A O 1
ATOM 2155 N N . GLY A 1 273 ? 5.258 -19.319 3.630 1.00 83.44 273 GLY A N 1
ATOM 2156 C CA . GLY A 1 273 ? 5.896 -18.831 2.406 1.00 83.44 273 GLY A CA 1
ATOM 2157 C C . GLY A 1 273 ? 5.385 -17.475 1.902 1.00 83.44 273 GLY A C 1
ATOM 2158 O O . GLY A 1 273 ? 5.851 -16.996 0.872 1.00 83.44 273 GLY A O 1
ATOM 2159 N N . MET A 1 274 ? 4.435 -16.827 2.587 1.00 83.94 274 MET A N 1
ATOM 2160 C CA . MET A 1 274 ? 3.916 -15.513 2.193 1.00 83.94 274 MET A CA 1
ATOM 2161 C C . MET A 1 274 ? 4.768 -14.383 2.781 1.00 83.94 274 MET A C 1
ATOM 2163 O O . MET A 1 274 ? 5.076 -14.392 3.971 1.00 83.94 274 MET A O 1
ATOM 2167 N N . GLY A 1 275 ? 5.104 -13.383 1.961 1.00 80.12 275 GLY A N 1
ATOM 2168 C CA . GLY A 1 275 ? 5.751 -12.147 2.414 1.00 80.12 275 GLY A CA 1
ATOM 2169 C C . GLY A 1 275 ? 4.776 -11.143 3.042 1.00 80.12 275 GLY A C 1
ATOM 2170 O O . GLY A 1 275 ? 3.650 -11.469 3.411 1.00 80.12 275 GLY A O 1
ATOM 2171 N N . ARG A 1 276 ? 5.192 -9.875 3.114 1.00 74.75 276 ARG A N 1
ATOM 2172 C CA . ARG A 1 276 ? 4.390 -8.770 3.668 1.00 74.75 276 ARG A CA 1
ATOM 2173 C C . ARG A 1 276 ? 3.161 -8.419 2.829 1.00 74.75 276 ARG A C 1
ATOM 2175 O O . ARG A 1 276 ? 2.153 -7.958 3.360 1.00 74.75 276 ARG A O 1
ATOM 2182 N N . LYS A 1 277 ? 3.257 -8.550 1.506 1.00 66.00 277 LYS A N 1
ATOM 2183 C CA . LYS A 1 277 ? 2.148 -8.286 0.583 1.00 66.00 277 LYS A CA 1
ATOM 2184 C C . LYS A 1 277 ? 1.618 -9.615 0.051 1.00 66.00 277 LYS A C 1
ATOM 2186 O O . LYS A 1 277 ? 2.374 -10.379 -0.541 1.00 66.00 277 LYS A O 1
ATOM 2191 N N . TYR A 1 278 ? 0.327 -9.873 0.262 1.00 54.47 278 TYR A N 1
ATOM 2192 C CA . TYR A 1 278 ? -0.358 -11.013 -0.345 1.00 54.47 278 TYR A CA 1
ATOM 2193 C C . TYR A 1 278 ? -0.657 -10.706 -1.811 1.00 54.47 278 TYR A C 1
ATOM 2195 O O . TYR A 1 278 ? -1.387 -9.765 -2.093 1.00 54.47 278 TYR A O 1
ATOM 2203 N N . LEU A 1 279 ? -0.107 -11.496 -2.730 1.00 49.00 279 LEU A N 1
ATOM 2204 C CA . LEU A 1 279 ? -0.339 -11.367 -4.173 1.00 49.00 279 LEU A CA 1
ATOM 2205 C C . LEU A 1 279 ? -1.040 -12.611 -4.734 1.00 49.00 279 LEU A C 1
ATOM 2207 O O . LEU A 1 279 ? -0.684 -13.115 -5.792 1.00 49.00 279 LEU A O 1
ATOM 2211 N N . GLY A 1 280 ? -2.027 -13.146 -4.009 1.00 32.12 280 GLY A N 1
ATOM 2212 C CA . GLY A 1 280 ? -2.912 -14.151 -4.596 1.00 32.12 280 GLY A CA 1
ATOM 2213 C C . GLY A 1 280 ? -3.713 -13.554 -5.765 1.00 32.12 280 GLY A C 1
ATOM 2214 O O . GLY A 1 280 ? -4.018 -12.354 -5.737 1.00 32.12 280 GLY A O 1
ATOM 2215 N N . PRO A 1 281 ? -4.085 -14.356 -6.779 1.00 24.31 281 PRO A N 1
ATOM 2216 C CA . PRO A 1 281 ? -4.944 -13.887 -7.861 1.00 24.31 281 PRO A CA 1
ATOM 2217 C C . PRO A 1 281 ? -6.243 -13.312 -7.277 1.00 24.31 281 PRO A C 1
ATOM 2219 O O . PRO A 1 281 ? -6.941 -13.981 -6.516 1.00 24.31 281 PRO A O 1
ATOM 2222 N N . GLY A 1 282 ? -6.543 -12.052 -7.603 1.00 26.36 282 GLY A N 1
ATOM 2223 C CA . GLY A 1 282 ? -7.768 -11.368 -7.174 1.00 26.36 282 GLY A CA 1
ATOM 2224 C C . GLY A 1 282 ? -7.678 -10.516 -5.900 1.00 26.36 282 GLY A C 1
ATOM 2225 O O . GLY A 1 282 ? -8.715 -10.041 -5.446 1.00 26.36 282 GLY A O 1
ATOM 2226 N N . VAL A 1 283 ? -6.491 -10.271 -5.324 1.00 27.39 283 VAL A N 1
ATOM 2227 C CA . VAL A 1 283 ? -6.347 -9.344 -4.181 1.00 27.39 283 VAL A CA 1
ATOM 2228 C C . VAL A 1 283 ? -5.542 -8.103 -4.564 1.00 27.39 283 VAL A C 1
ATOM 2230 O O . VAL A 1 283 ? -4.323 -8.144 -4.712 1.00 27.39 283 VAL A O 1
ATOM 2233 N N . ALA A 1 284 ? -6.231 -6.966 -4.675 1.00 22.88 284 ALA A N 1
ATOM 2234 C CA . ALA A 1 284 ? -5.594 -5.657 -4.747 1.00 22.88 284 ALA A CA 1
ATOM 2235 C C . ALA A 1 284 ? -4.988 -5.314 -3.375 1.00 22.88 284 ALA A C 1
ATOM 2237 O O . ALA A 1 284 ? -5.699 -5.127 -2.386 1.00 22.88 284 ALA A O 1
ATOM 2238 N N . VAL A 1 285 ? -3.659 -5.245 -3.293 1.00 26.23 285 VAL A N 1
ATOM 2239 C CA . VAL A 1 285 ? -2.970 -4.840 -2.063 1.00 26.23 285 VAL A CA 1
ATOM 2240 C C . VAL A 1 285 ? -3.045 -3.324 -1.907 1.00 26.23 285 VAL A C 1
ATOM 2242 O O . VAL A 1 285 ? -2.209 -2.594 -2.437 1.00 26.23 285 VAL A O 1
ATOM 2245 N N . ILE A 1 286 ? -4.016 -2.857 -1.125 1.00 25.80 286 ILE A N 1
ATOM 2246 C CA . ILE A 1 286 ? -4.060 -1.485 -0.610 1.00 25.80 286 ILE A CA 1
ATOM 2247 C C . ILE A 1 286 ? -3.183 -1.417 0.653 1.00 25.80 286 ILE A C 1
ATOM 2249 O O . ILE A 1 286 ? -3.351 -2.187 1.600 1.00 25.80 286 ILE A O 1
ATOM 2253 N N . ALA A 1 287 ? -2.215 -0.504 0.673 1.00 23.98 287 ALA A N 1
ATOM 2254 C CA . ALA A 1 287 ? -1.299 -0.259 1.786 1.00 23.98 287 ALA A CA 1
ATOM 2255 C C . ALA A 1 287 ? -1.317 1.228 2.175 1.00 23.98 287 ALA A C 1
ATOM 2257 O O . ALA A 1 287 ? -1.391 2.056 1.276 1.00 23.98 287 ALA A O 1
ATOM 2258 N N . PRO A 1 288 ? -1.040 1.606 3.436 1.00 32.25 288 PRO A N 1
ATOM 2259 C CA . PRO A 1 288 ? -1.531 1.066 4.695 1.00 32.25 288 PRO A CA 1
ATOM 2260 C C . PRO A 1 288 ? -2.510 2.060 5.361 1.00 32.25 288 PRO A C 1
ATOM 2262 O O . PRO A 1 288 ? -2.172 3.223 5.584 1.00 32.25 288 PRO A O 1
ATOM 2265 N N . LEU A 1 289 ? -3.700 1.597 5.755 1.00 28.27 289 LEU A N 1
ATOM 2266 C CA . LEU A 1 289 ? -4.560 2.344 6.672 1.00 28.27 289 LEU A CA 1
ATOM 2267 C C . LEU A 1 289 ? -4.297 1.886 8.114 1.00 28.27 289 LEU A C 1
ATOM 2269 O O . LEU A 1 289 ? -4.501 0.721 8.456 1.00 28.27 289 LEU A O 1
ATOM 2273 N N . ALA A 1 290 ? -3.842 2.808 8.961 1.00 25.94 290 ALA A N 1
ATOM 2274 C CA . ALA A 1 290 ? -3.777 2.613 10.403 1.00 25.94 290 ALA A CA 1
ATOM 2275 C C . ALA A 1 290 ? -5.172 2.853 11.001 1.00 25.94 290 ALA A C 1
ATOM 2277 O O . ALA A 1 290 ? -5.737 3.936 10.856 1.00 25.94 290 ALA A O 1
ATOM 2278 N N . PHE A 1 291 ? -5.734 1.850 11.677 1.00 27.41 291 PHE A N 1
ATOM 2279 C CA . PHE A 1 291 ? -7.062 1.956 12.279 1.00 27.41 291 PHE A CA 1
ATOM 2280 C C . PHE A 1 291 ? -7.106 3.000 13.410 1.00 27.41 291 PHE A C 1
ATOM 2282 O O . PHE A 1 291 ? -6.400 2.903 14.420 1.00 27.41 291 PHE A O 1
ATOM 2289 N N . TYR A 1 292 ? -8.040 3.944 13.285 1.00 27.03 292 TYR A N 1
ATOM 2290 C CA . TYR A 1 292 ? -8.638 4.661 14.406 1.00 27.03 292 TYR A CA 1
ATOM 2291 C C . TYR A 1 292 ? -10.159 4.526 14.303 1.00 27.03 292 TYR A C 1
ATOM 2293 O O . TYR A 1 292 ? -10.796 5.165 13.476 1.00 27.03 292 TYR A O 1
ATOM 2301 N N . LEU A 1 293 ? -10.744 3.701 15.170 1.00 23.59 293 LEU A N 1
ATOM 2302 C CA . LEU A 1 293 ? -12.160 3.782 15.509 1.00 23.59 293 LEU A CA 1
ATOM 2303 C C . LEU A 1 293 ? -12.245 4.255 16.953 1.00 23.59 293 LEU A C 1
ATOM 2305 O O . LEU A 1 293 ? -12.018 3.484 17.884 1.00 23.59 293 LEU A O 1
ATOM 2309 N N . SER A 1 294 ? -12.542 5.536 17.161 1.00 21.80 294 SER A N 1
ATOM 2310 C CA . SER A 1 294 ? -13.002 5.990 18.469 1.00 21.80 294 SER A CA 1
ATOM 2311 C C . SER A 1 294 ? -13.802 7.289 18.402 1.00 21.80 294 SER A C 1
ATOM 2313 O O . SER A 1 294 ? -13.270 8.364 18.127 1.00 21.80 294 SER A O 1
ATOM 2315 N N . LYS A 1 295 ? -15.066 7.118 18.814 1.00 24.94 295 LYS A N 1
ATOM 2316 C CA . LYS A 1 295 ? -15.982 8.068 19.454 1.00 24.94 295 LYS A CA 1
ATOM 2317 C C . LYS A 1 295 ? -16.352 9.305 18.635 1.00 24.94 295 LYS A C 1
ATOM 2319 O O . LYS A 1 295 ? -15.758 10.361 18.815 1.00 24.94 295 LYS A O 1
ATOM 2324 N N . ARG A 1 296 ? -17.487 9.219 17.935 1.00 23.38 296 ARG A N 1
ATOM 2325 C CA . ARG A 1 296 ? -18.598 10.173 18.099 1.00 23.38 296 ARG A CA 1
ATOM 2326 C C . ARG A 1 296 ? -19.900 9.581 17.546 1.00 23.38 296 ARG A C 1
ATOM 2328 O O . ARG A 1 296 ? -19.897 8.970 16.491 1.00 23.38 296 ARG A O 1
ATOM 2335 N N . ARG A 1 297 ? -20.976 9.811 18.308 1.00 25.83 297 ARG A N 1
ATOM 2336 C CA . ARG A 1 297 ? -22.385 9.420 18.106 1.00 25.83 297 ARG A CA 1
ATOM 2337 C C . ARG A 1 297 ? -22.745 7.966 18.419 1.00 25.83 297 ARG A C 1
ATOM 2339 O O . ARG A 1 297 ? -23.087 7.166 17.563 1.00 25.83 297 ARG A O 1
ATOM 2346 N N . THR A 1 298 ? -22.812 7.694 19.721 1.00 23.62 298 THR A N 1
ATOM 2347 C CA . THR A 1 298 ? -23.955 6.961 20.274 1.00 23.62 298 THR A CA 1
ATOM 2348 C C . THR A 1 298 ? -25.220 7.710 19.847 1.00 23.62 298 THR A C 1
ATOM 2350 O O . THR A 1 298 ? -25.403 8.861 20.242 1.00 23.62 298 THR A O 1
ATOM 2353 N N . LEU A 1 299 ? -26.072 7.094 19.035 1.00 20.78 299 LEU A N 1
ATOM 2354 C CA . LEU A 1 299 ? -27.461 7.514 18.899 1.00 20.78 299 LEU A CA 1
ATOM 2355 C C . LEU A 1 299 ? -28.313 6.327 19.334 1.00 20.78 299 LEU A C 1
ATOM 2357 O O . LEU A 1 299 ? -28.437 5.324 18.641 1.00 20.78 299 LEU A O 1
ATOM 2361 N N . HIS A 1 300 ? -28.810 6.430 20.566 1.00 23.30 300 HIS A N 1
ATOM 2362 C CA . HIS A 1 300 ? -29.928 5.635 21.049 1.00 23.30 300 HIS A CA 1
ATOM 2363 C C . HIS A 1 300 ? -31.125 5.853 20.132 1.00 23.30 300 HIS A C 1
ATOM 2365 O O . HIS A 1 300 ? -31.460 7.007 19.911 1.00 23.30 300 HIS A O 1
ATOM 2371 N N . LEU A 1 301 ? -31.798 4.775 19.732 1.00 21.66 301 LEU A N 1
ATOM 2372 C CA . LEU A 1 301 ? -33.246 4.691 19.488 1.00 21.66 301 LEU A CA 1
ATOM 2373 C C . LEU A 1 301 ? -33.592 3.192 19.578 1.00 21.66 301 LEU A C 1
ATOM 2375 O O . LEU A 1 301 ? -33.199 2.401 18.732 1.00 21.66 301 LEU A O 1
ATOM 2379 N N . LYS A 1 302 ? -33.908 2.711 20.787 1.00 19.80 302 LYS A N 1
ATOM 2380 C CA . LYS A 1 302 ? -35.267 2.359 21.236 1.00 19.80 302 LYS A CA 1
ATOM 2381 C C . LYS A 1 302 ? -36.020 1.466 20.241 1.00 19.80 302 LYS A C 1
ATOM 2383 O O . LYS A 1 302 ? -36.476 1.931 19.206 1.00 19.80 302 LYS A O 1
ATOM 2388 N N . SER A 1 303 ? -36.202 0.212 20.665 1.00 24.42 303 SER A N 1
ATOM 2389 C CA . SER A 1 303 ? -37.411 -0.586 20.435 1.00 24.42 303 SER A CA 1
ATOM 2390 C C . SER A 1 303 ? -38.635 0.309 20.285 1.00 24.42 303 SER A C 1
ATOM 2392 O O . SER A 1 303 ? -38.848 1.161 21.150 1.00 24.42 303 SER A O 1
ATOM 2394 N N . ASN A 1 304 ? -39.430 0.083 19.243 1.00 20.69 304 ASN A N 1
ATOM 2395 C CA . ASN A 1 304 ? -40.848 -0.239 19.382 1.00 20.69 304 ASN A CA 1
ATOM 2396 C C . ASN A 1 304 ? -41.476 -0.506 18.007 1.00 20.69 304 ASN A C 1
ATOM 2398 O O . ASN A 1 304 ? -41.412 0.358 17.134 1.00 20.69 304 ASN A O 1
ATOM 2402 N N . TYR A 1 305 ? -42.150 -1.660 17.951 1.00 30.64 305 TYR A N 1
ATOM 2403 C CA . TYR A 1 305 ? -43.016 -2.220 16.905 1.00 30.64 305 TYR A CA 1
ATOM 2404 C C . TYR A 1 305 ? -42.327 -2.844 15.691 1.00 30.64 305 TYR A C 1
ATOM 2406 O O . TYR A 1 305 ? -41.659 -2.127 14.920 1.00 30.64 305 TYR A O 1
#

Secondary structure (DSSP, 8-state):
-----------PPPHHHHHHSTTGGGSS--B--SEEEEEEE-BTTTB-EEEEEEEE----TTTS--EEEE--TTSTTS---SS---HHHHHHHHHHHHHHTT--STT--------------S-HHHHHHHHHHHHS---HHHHHHHHHHHHS-HHHHTSPP------TTSTTBPPPTTSSPPPPPSSHHHHHHHHHHHHHH-TTT--HHHHHHHHHHHHT----HHHHHHHHHHH-GGG-EEEEETT-SSS-HHHHHHHHHHH--SEEEEETT--SS---TT------PPP----S---------

Organism: NCBI:txid37992

Radius of gyration: 21.14 Å; Cα contacts (8 Å, |Δi|>4): 429; chains: 1; bounding box: 74×52×53 Å

Solvent-accessible surface area (backbone atoms only — not comparable to full-atom values): 18145 Å² total; per-residue (Å²): 133,86,79,74,80,80,69,76,75,81,84,71,83,48,58,71,58,40,64,71,38,87,31,39,67,26,54,68,80,51,66,54,56,78,44,70,51,73,43,74,33,45,70,91,70,86,38,71,44,39,37,26,39,36,31,36,68,81,54,70,90,86,86,38,69,64,45,79,48,70,32,55,77,18,27,38,84,11,40,62,76,95,66,91,53,42,48,66,57,52,36,51,42,50,50,53,53,30,58,75,69,65,67,70,60,88,89,71,75,85,87,73,44,59,75,82,45,83,72,88,84,62,54,75,66,56,51,50,52,52,53,53,61,70,70,52,91,62,55,70,50,58,47,45,54,52,51,49,62,30,36,36,31,68,73,57,35,71,30,61,44,77,75,86,69,65,48,93,81,43,82,56,46,51,76,35,66,92,43,76,64,52,50,76,44,81,16,35,41,48,45,50,44,35,40,51,51,52,46,70,65,32,71,80,33,46,34,70,68,29,48,49,37,49,54,52,14,56,73,70,60,82,76,53,58,69,57,34,33,51,45,21,60,74,69,36,27,79,76,34,75,47,78,38,20,65,40,13,65,79,60,46,50,71,31,48,53,47,35,46,67,36,30,49,42,58,37,73,45,77,40,78,78,30,14,64,61,68,78,57,94,91,50,84,78,60,80,64,49,55,89,67,87,80,88,85,77,91,74,90,79,77,92,81,136

Foldseek 3Di:
DPPPPPPPQQDDDFLVVLCPDPLLLLLDWQFAFPDKDWDQDCVVNQDRWTKIKGWHWDDDPDPTDIDIDTAFALFAQTHPDPDADALVSSVRRVVSVCVVVVVDDPPSDDDDFQDWADDPPDDPVVVVVVVVVVPDDDDLRVVLVVVPQQFAPSVQQNDFQPDDWDFPPPPRTDAGVPGDDNDGDRGPSSSSSSVSVVLVPPCNRHPPSSVVSVVVNVVPDHDDLVRLCVVLVVVPQASDEQEAECSNNVHHPVGSVVSCVSNVHSYYYYDYNGYNFDDDPPDDDDYHRDDDDDDDDPDDDDDDD

Mean predicted aligned error: 9.52 Å

Nearest PDB structures (foldseek):
  8ynw-assembly4_D  TM=4.375E-01  e=9.139E-04  Bacillus thuringiensis
  2pnh-assembly1_B  TM=3.714E-01  e=2.946E+00  Escherichia coli K-12
  8uzt-assembly1_C  TM=3.077E-01  e=2.323E+00  Homo sapiens
  5wqv-assembly1_B  TM=2.572E-01  e=4.208E+00  Escherichia coli BW2952